Protein AF-A0A2G5SB17-F1 (afdb_monomer_lite)

InterPro domains:
  IPR003689 Zinc/iron permease [PF02535] (14-180)
  IPR050799 Zinc Iron Protein (ZIP) Transporter [PTHR12191] (127-179)

Organism: NCBI:txid1611254

Foldseek 3Di:
DPPLPPVPVVLLVVLLVLLVVLLVVLVVVVVVVVPDDPVVSVVLLVVLLVLLVCLVVVCCCPPVLVVVLVVVVPDPDDDDPPSVVSVVVVVVVVVVVVVVVVVVVVVVVVVVVVPPPPPPPPPPPPPPVDCPPVVVVVVVVVVVSSVLSNCLSVLVSVHPVSSVSSSSSSSSVSNSVVNVVVVVVVVD

Secondary structure (DSSP, 8-state):
--SS----HHHHHHHHHHHHHHHHHHHHHHHHHTTS-HHHHHHHHHHHHHHHHHHHHHHIIIIIHHHHHHHTTSS-S--SSHHHHHHHHHHHHHHHHHHHHHHHHHHHHHHHHTT-------------S----HHHHHHHHHHHHHHHHHHHHHHHHH-HHHHHHHHHHHHHHHHHHHHHHHHHHTT-

pLDDT: mean 70.84, std 14.87, range [32.53, 88.25]

Sequence (188 aa):
MLHRFSVNFKLLGIGLLFVTLIKMCAVVGIDIMRHLTKNTYNQIITLFVSFAVGSLSGSSFYHLLPQAHADLMDENREPMHSSLHLEHISILGVYAFFFCVKLIKIIFEIRKAHGICVHDHSIEFRAANRQSPRWMIVFGDGLHNLIDGISIGAAFVESIHSGLSISLAVLCEEFPHESGKKFWFNRI

Radius of gyration: 21.28 Å; chains: 1; bounding box: 58×34×56 Å

Structure (mmCIF, N/CA/C/O backbone):
data_AF-A0A2G5SB17-F1
#
_entry.id   AF-A0A2G5SB17-F1
#
loop_
_atom_site.group_PDB
_atom_site.id
_atom_site.type_symbol
_atom_site.label_atom_id
_atom_site.label_alt_id
_atom_site.label_comp_id
_atom_site.label_asym_id
_atom_site.label_entity_id
_atom_site.label_seq_id
_atom_site.pdbx_PDB_ins_code
_atom_site.Cartn_x
_atom_site.Cartn_y
_atom_site.Cartn_z
_atom_site.occupancy
_atom_site.B_iso_or_equiv
_atom_site.auth_seq_id
_atom_site.auth_comp_id
_atom_site.auth_asym_id
_atom_site.auth_atom_id
_atom_site.pdbx_PDB_model_num
ATOM 1 N N . MET A 1 1 ? 14.661 3.208 -28.730 1.00 37.28 1 MET A N 1
ATOM 2 C CA . MET A 1 1 ? 14.185 3.113 -27.333 1.00 37.28 1 MET A CA 1
ATOM 3 C C . MET A 1 1 ? 12.673 3.400 -27.197 1.00 37.28 1 MET A C 1
ATOM 5 O O . MET A 1 1 ? 12.242 3.911 -26.181 1.00 37.28 1 MET A O 1
ATOM 9 N N . LEU A 1 2 ? 11.835 3.047 -28.191 1.00 37.03 2 LEU A N 1
ATOM 10 C CA . LEU A 1 2 ? 10.379 3.325 -28.194 1.00 37.03 2 LEU A CA 1
ATOM 11 C C . LEU A 1 2 ? 9.512 2.061 -28.390 1.00 37.03 2 LEU A C 1
ATOM 13 O O . LEU A 1 2 ? 8.334 2.154 -28.706 1.00 37.03 2 LEU A O 1
ATOM 17 N N . HIS A 1 3 ? 10.079 0.863 -28.202 1.00 43.19 3 HIS A N 1
ATOM 18 C CA . HIS A 1 3 ? 9.366 -0.411 -28.409 1.00 43.19 3 HIS A CA 1
ATOM 19 C C . HIS A 1 3 ? 8.954 -1.114 -27.094 1.00 43.19 3 HIS A C 1
ATOM 21 O O . HIS A 1 3 ? 8.390 -2.204 -27.125 1.00 43.19 3 HIS A O 1
ATOM 27 N N . ARG A 1 4 ? 9.222 -0.514 -25.921 1.00 51.00 4 ARG A N 1
ATOM 28 C CA . ARG A 1 4 ? 8.865 -1.091 -24.604 1.00 51.00 4 ARG A CA 1
ATOM 29 C C . ARG A 1 4 ? 7.499 -0.657 -24.057 1.00 51.00 4 ARG A C 1
ATOM 31 O O . ARG A 1 4 ? 7.000 -1.306 -23.151 1.00 51.00 4 ARG A O 1
ATOM 38 N N . PHE A 1 5 ? 6.864 0.359 -24.642 1.00 51.69 5 PHE A N 1
ATOM 39 C CA . PHE A 1 5 ? 5.541 0.855 -24.234 1.00 51.69 5 PHE A CA 1
ATOM 40 C C . PHE A 1 5 ? 4.459 0.575 -25.286 1.00 51.69 5 PHE A C 1
ATOM 42 O O . PHE A 1 5 ? 3.568 1.391 -25.512 1.00 51.69 5 PHE A O 1
ATOM 49 N N . SER A 1 6 ? 4.489 -0.591 -25.944 1.00 52.91 6 SER A N 1
ATOM 50 C CA . SER A 1 6 ? 3.237 -1.082 -26.527 1.00 52.91 6 SER A CA 1
ATOM 51 C C . SER A 1 6 ? 2.360 -1.482 -25.347 1.00 52.91 6 SER A C 1
ATOM 53 O O . SER A 1 6 ? 2.585 -2.520 -24.723 1.00 52.91 6 SER A O 1
ATOM 55 N N . VAL A 1 7 ? 1.443 -0.591 -24.965 1.00 59.16 7 VAL A N 1
ATOM 56 C CA . VAL A 1 7 ? 0.462 -0.821 -23.904 1.00 59.16 7 VAL A CA 1
ATOM 57 C C . VAL A 1 7 ? -0.389 -1.999 -24.362 1.00 59.16 7 VAL A C 1
ATOM 59 O O . VAL A 1 7 ? -1.351 -1.858 -25.114 1.00 59.16 7 VAL A O 1
ATOM 62 N N . ASN A 1 8 ? 0.035 -3.209 -24.009 1.00 67.56 8 ASN A N 1
ATOM 63 C CA . ASN A 1 8 ? -0.681 -4.406 -24.392 1.00 67.56 8 ASN A CA 1
ATOM 64 C C . ASN A 1 8 ? -1.997 -4.373 -23.621 1.00 67.56 8 ASN A C 1
ATOM 66 O O . ASN A 1 8 ? -2.012 -4.614 -22.416 1.00 67.56 8 ASN A O 1
ATOM 70 N N . PHE A 1 9 ? -3.109 -4.116 -24.310 1.00 71.50 9 PHE A N 1
ATOM 71 C CA . PHE A 1 9 ? -4.452 -4.167 -23.719 1.00 71.50 9 PHE A CA 1
ATOM 72 C C . PHE A 1 9 ? -4.711 -5.490 -22.974 1.00 71.50 9 PHE A C 1
ATOM 74 O O . PHE A 1 9 ? -5.475 -5.525 -22.015 1.00 71.50 9 PHE A O 1
ATOM 81 N N . LYS A 1 10 ? -4.007 -6.565 -23.358 1.00 71.25 10 LYS A N 1
ATOM 82 C CA . LYS A 1 10 ? -3.965 -7.846 -22.639 1.00 71.25 10 LYS A CA 1
ATOM 83 C C . LYS A 1 10 ? -3.384 -7.726 -21.221 1.00 71.25 10 LYS A C 1
ATOM 85 O O . LYS A 1 10 ? -3.968 -8.272 -20.296 1.00 71.25 10 LYS A O 1
ATOM 90 N N . LEU A 1 11 ? -2.271 -7.010 -21.042 1.00 70.50 11 LEU A N 1
ATOM 91 C CA . LEU A 1 11 ? -1.619 -6.794 -19.740 1.00 70.50 11 LEU A CA 1
ATOM 92 C C . LEU A 1 11 ? -2.433 -5.841 -18.854 1.00 70.50 11 LEU A C 1
ATOM 94 O O . LEU A 1 11 ? -2.582 -6.094 -17.663 1.00 70.50 11 LEU A O 1
ATOM 98 N N . LEU A 1 12 ? -3.053 -4.817 -19.451 1.00 74.50 12 LEU A N 1
ATOM 99 C CA . LEU A 1 12 ? -4.026 -3.962 -18.760 1.00 74.50 12 LEU A CA 1
ATOM 100 C C . LEU A 1 12 ? -5.242 -4.776 -18.277 1.00 74.50 12 LEU A C 1
ATOM 102 O O . LEU A 1 12 ? -5.682 -4.632 -17.140 1.00 74.50 12 LEU A O 1
ATOM 106 N N . GLY A 1 13 ? -5.750 -5.678 -19.124 1.00 81.62 13 GLY A N 1
ATOM 107 C CA . GLY A 1 13 ? -6.834 -6.597 -18.774 1.00 81.62 13 GLY A CA 1
ATOM 108 C C . GLY A 1 13 ? -6.462 -7.566 -17.648 1.00 81.62 13 GLY A C 1
ATOM 109 O O . GLY A 1 13 ? -7.283 -7.819 -16.772 1.00 81.62 13 GLY A O 1
ATOM 110 N N . ILE A 1 14 ? -5.220 -8.060 -17.623 1.00 81.50 14 ILE A N 1
ATOM 111 C CA . ILE A 1 14 ? -4.699 -8.895 -16.529 1.00 81.50 14 ILE A CA 1
ATOM 112 C C . ILE A 1 14 ? -4.631 -8.100 -15.217 1.00 81.50 14 ILE A C 1
ATOM 114 O O . ILE A 1 14 ? -5.064 -8.614 -14.189 1.00 81.50 14 ILE A O 1
ATOM 118 N N . GLY A 1 15 ? -4.161 -6.847 -15.247 1.00 81.75 15 GLY A N 1
ATOM 119 C CA . GLY A 1 15 ? -4.132 -5.969 -14.070 1.00 81.75 15 GLY A CA 1
ATOM 120 C C . GLY A 1 15 ? -5.524 -5.694 -13.494 1.00 81.75 15 GLY A C 1
ATOM 121 O O . GLY A 1 15 ? -5.740 -5.842 -12.292 1.00 81.75 15 GLY A O 1
ATOM 122 N N . LEU A 1 16 ? -6.503 -5.401 -14.357 1.00 83.62 16 LEU A N 1
ATOM 123 C CA . LEU A 1 16 ? -7.903 -5.233 -13.952 1.00 83.62 16 LEU A CA 1
ATOM 124 C C . LEU A 1 16 ? -8.515 -6.534 -13.406 1.00 83.62 16 LEU A C 1
ATOM 126 O O . LEU A 1 16 ? -9.229 -6.498 -12.407 1.00 83.62 16 LEU A O 1
ATOM 130 N N . LEU A 1 17 ? -8.214 -7.693 -14.000 1.00 86.25 17 LEU A N 1
ATOM 131 C CA . LEU A 1 17 ? -8.653 -8.985 -13.462 1.00 86.25 17 LEU A CA 1
ATOM 132 C C . LEU A 1 17 ? -8.074 -9.238 -12.066 1.00 86.25 17 LEU A C 1
ATOM 134 O O . LEU A 1 17 ? -8.824 -9.588 -11.155 1.00 86.25 17 LEU A O 1
ATOM 138 N N . PHE A 1 18 ? -6.776 -9.004 -11.869 1.00 83.88 18 PHE A N 1
ATOM 139 C CA . PHE A 1 18 ? -6.136 -9.137 -10.561 1.00 83.88 18 PHE A CA 1
ATOM 140 C C . PHE A 1 18 ? -6.773 -8.220 -9.519 1.00 83.88 18 PHE A C 1
ATOM 142 O O . PHE A 1 18 ? -7.097 -8.693 -8.434 1.00 83.88 18 PHE A O 1
ATOM 149 N N . VAL A 1 19 ? -7.041 -6.954 -9.853 1.00 82.56 19 VAL A N 1
ATOM 150 C CA . VAL A 1 19 ? -7.687 -6.030 -8.910 1.00 82.56 19 VAL A CA 1
ATOM 151 C C . VAL A 1 19 ? -9.085 -6.508 -8.520 1.00 82.56 19 VAL A C 1
ATOM 153 O O . VAL A 1 19 ? -9.438 -6.491 -7.344 1.00 82.56 19 VAL A O 1
ATOM 156 N N . THR A 1 20 ? -9.872 -7.018 -9.473 1.00 84.00 20 THR A N 1
ATOM 157 C CA . THR A 1 20 ? -11.206 -7.553 -9.162 1.00 84.00 20 THR A CA 1
ATOM 158 C C . THR A 1 20 ? -11.138 -8.810 -8.297 1.00 84.00 20 THR A C 1
ATOM 160 O O . THR A 1 20 ? -11.935 -8.951 -7.371 1.00 84.00 20 THR A O 1
ATOM 163 N N . LEU A 1 21 ? -10.162 -9.693 -8.534 1.00 86.31 21 LEU A N 1
ATOM 164 C CA . LEU A 1 21 ? -9.926 -10.877 -7.706 1.00 86.31 21 LEU A CA 1
ATOM 165 C C . LEU A 1 21 ? -9.484 -10.497 -6.290 1.00 86.31 21 LEU A C 1
ATOM 167 O O . LEU A 1 21 ? -10.007 -11.048 -5.326 1.00 86.31 21 LEU A O 1
ATOM 171 N N . ILE A 1 22 ? -8.583 -9.522 -6.158 1.00 85.81 22 ILE A N 1
ATOM 172 C CA . ILE A 1 22 ? -8.124 -8.995 -4.868 1.00 85.81 22 ILE A CA 1
ATOM 173 C C . ILE A 1 22 ? -9.302 -8.441 -4.064 1.00 85.81 22 ILE A C 1
ATOM 175 O O . ILE A 1 22 ? -9.453 -8.795 -2.896 1.00 85.81 22 ILE A O 1
ATOM 179 N N . LYS A 1 23 ? -10.178 -7.647 -4.694 1.00 81.25 23 LYS A N 1
ATOM 180 C CA . LYS A 1 23 ? -11.394 -7.112 -4.058 1.00 81.25 23 LYS A CA 1
ATOM 181 C C . LYS A 1 23 ? -12.324 -8.233 -3.597 1.00 81.25 23 LYS A C 1
ATOM 183 O O . LYS A 1 23 ? -12.766 -8.237 -2.456 1.00 81.25 23 LYS A O 1
ATOM 188 N N . MET A 1 24 ? -12.557 -9.247 -4.432 1.00 80.81 24 MET A N 1
ATOM 189 C CA . MET A 1 24 ? -13.367 -10.407 -4.034 1.00 80.81 24 MET A CA 1
ATOM 190 C C . MET A 1 24 ? -12.746 -11.178 -2.857 1.00 80.81 24 MET A C 1
ATOM 192 O O . MET A 1 24 ? -13.457 -11.576 -1.934 1.00 80.81 24 MET A O 1
ATOM 196 N N . CYS A 1 25 ? -11.423 -11.360 -2.847 1.00 80.50 25 CYS A N 1
ATOM 197 C CA . CYS A 1 25 ? -10.708 -11.991 -1.738 1.00 80.50 25 CYS A CA 1
ATOM 198 C C . CYS A 1 25 ? -10.772 -11.163 -0.444 1.00 80.50 25 CYS A C 1
ATOM 200 O O . CYS A 1 25 ? -10.953 -11.743 0.629 1.00 80.50 25 CYS A O 1
ATOM 202 N N . ALA A 1 26 ? -10.664 -9.833 -0.524 1.00 77.69 26 ALA A N 1
ATOM 203 C CA . ALA A 1 26 ? -10.797 -8.938 0.625 1.00 77.69 26 ALA A CA 1
ATOM 204 C C . ALA A 1 26 ? -12.200 -9.040 1.251 1.00 77.69 26 ALA A C 1
ATOM 206 O O . ALA A 1 26 ? -12.313 -9.263 2.461 1.00 77.69 26 ALA A O 1
ATOM 207 N N . VAL A 1 27 ? -13.256 -9.043 0.425 1.00 76.81 27 VAL A N 1
ATOM 208 C CA . VAL A 1 27 ? -14.649 -9.193 0.883 1.00 76.81 27 VAL A CA 1
ATOM 209 C C . VAL A 1 27 ? -14.852 -10.493 1.665 1.00 76.81 27 VAL A C 1
ATOM 211 O O . VAL A 1 27 ? -15.486 -10.478 2.729 1.00 76.81 27 VAL A O 1
ATOM 214 N N . VAL A 1 28 ? -14.304 -11.608 1.162 1.00 78.44 28 VAL A N 1
ATOM 215 C CA . VAL A 1 28 ? -14.346 -12.926 1.824 1.00 78.44 28 VAL A CA 1
ATOM 216 C C . VAL A 1 28 ? -13.546 -12.911 3.124 1.00 78.44 28 VAL A C 1
ATOM 218 O O . VAL A 1 28 ? -14.011 -13.406 4.150 1.00 78.44 28 VAL A O 1
ATOM 221 N N . GLY A 1 29 ? -12.363 -12.300 3.125 1.00 73.38 29 GLY A N 1
ATOM 222 C CA . GLY A 1 29 ? -11.536 -12.210 4.320 1.00 73.38 29 GLY A CA 1
ATOM 223 C C . GLY A 1 29 ? -12.209 -11.444 5.461 1.00 73.38 29 GLY A C 1
ATOM 224 O O . GLY A 1 29 ? -12.021 -11.792 6.624 1.00 73.38 29 GLY A O 1
ATOM 225 N N . ILE A 1 30 ? -13.044 -10.449 5.166 1.00 71.06 30 ILE A N 1
ATOM 226 C CA . ILE A 1 30 ? -13.801 -9.730 6.202 1.00 71.06 30 ILE A CA 1
ATOM 227 C C . ILE A 1 30 ? -14.824 -10.633 6.892 1.00 71.06 30 ILE A C 1
ATOM 229 O O . ILE A 1 30 ? -15.092 -10.451 8.080 1.00 71.06 30 ILE A O 1
ATOM 233 N N . ASP A 1 31 ? -15.397 -11.600 6.174 1.00 73.19 31 ASP A N 1
ATOM 234 C CA . ASP A 1 31 ? -16.323 -12.569 6.765 1.00 73.19 31 ASP A CA 1
ATOM 235 C C . ASP A 1 31 ? -15.612 -13.461 7.796 1.00 73.19 31 ASP A C 1
ATOM 237 O O . ASP A 1 31 ? -16.095 -13.666 8.911 1.00 73.19 31 ASP A O 1
ATOM 241 N N . ILE A 1 32 ? -14.378 -13.865 7.491 1.00 73.44 32 ILE A N 1
ATOM 242 C CA . ILE A 1 32 ? -13.494 -14.570 8.429 1.00 73.44 32 ILE A CA 1
ATOM 243 C C . ILE A 1 32 ? -13.158 -13.663 9.624 1.00 73.44 32 ILE A C 1
ATOM 245 O O . ILE A 1 32 ? -13.260 -14.077 10.779 1.00 73.44 32 ILE A O 1
ATOM 249 N N . MET A 1 33 ? -12.839 -12.393 9.363 1.00 69.06 33 MET A N 1
ATOM 250 C CA . MET A 1 33 ? -12.460 -11.411 10.385 1.00 69.06 33 MET A CA 1
ATOM 251 C C . MET A 1 33 ? -13.595 -11.039 11.350 1.00 69.06 33 MET A C 1
ATOM 253 O O . MET A 1 33 ? -13.319 -10.598 12.466 1.00 69.06 33 MET A O 1
ATOM 257 N N . ARG A 1 34 ? -14.862 -11.288 10.987 1.00 69.12 34 ARG A N 1
ATOM 258 C CA . ARG A 1 34 ? -16.024 -11.157 11.887 1.00 69.12 34 ARG A CA 1
ATOM 259 C C . ARG A 1 34 ? -15.945 -12.086 13.104 1.00 69.12 34 ARG A C 1
ATOM 261 O O . ARG A 1 34 ? -16.556 -11.796 14.129 1.00 69.12 34 ARG A O 1
ATOM 268 N N . HIS A 1 35 ? -15.182 -13.169 13.006 1.00 73.50 35 HIS A N 1
ATOM 269 C CA . HIS A 1 35 ? -15.030 -14.159 14.069 1.00 73.50 35 HIS A CA 1
ATOM 270 C C . HIS A 1 35 ? -13.883 -13.833 15.041 1.00 73.50 35 HIS A C 1
ATOM 272 O O . HIS A 1 35 ? -13.661 -14.569 16.002 1.00 73.50 35 HIS A O 1
ATOM 278 N N . LEU A 1 36 ? -13.151 -12.733 14.821 1.00 74.19 36 LEU A N 1
ATOM 279 C CA . LEU A 1 36 ? -12.020 -12.345 15.658 1.00 74.19 36 LEU A CA 1
ATOM 280 C C . LEU A 1 36 ? -12.413 -11.418 16.809 1.00 74.19 36 LEU A C 1
ATOM 282 O O . LEU A 1 36 ? -13.309 -10.579 16.713 1.00 74.19 36 LEU A O 1
ATOM 286 N N . THR A 1 37 ? -11.674 -11.532 17.913 1.00 78.62 37 THR A N 1
ATOM 287 C CA . THR A 1 37 ? -11.817 -10.612 19.046 1.00 78.62 37 THR A CA 1
ATOM 288 C C . THR A 1 37 ? -11.356 -9.201 18.665 1.00 78.62 37 THR A C 1
ATOM 290 O O . THR A 1 37 ? -10.441 -9.028 17.857 1.00 78.62 3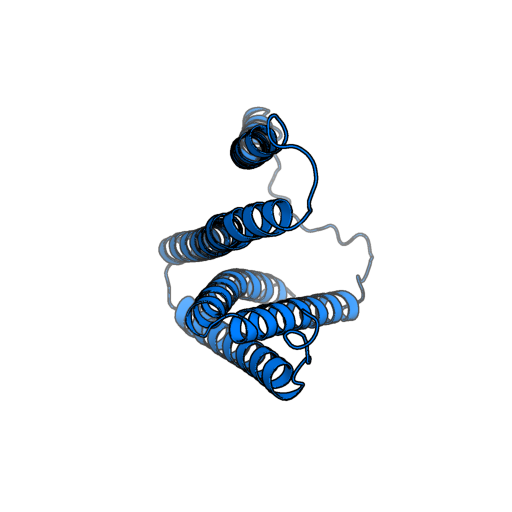7 THR A O 1
ATOM 293 N N . LYS A 1 38 ? -11.950 -8.171 19.285 1.00 73.12 38 LYS A N 1
ATOM 294 C CA . LYS A 1 38 ? -11.653 -6.752 18.994 1.00 73.12 38 LYS A CA 1
ATOM 295 C C . LYS A 1 38 ? -10.160 -6.406 19.096 1.00 73.12 38 LYS A C 1
ATOM 297 O O . LYS A 1 38 ? -9.667 -5.590 18.324 1.00 73.12 38 LYS A O 1
ATOM 302 N N . ASN A 1 39 ? -9.440 -7.027 20.033 1.00 75.25 39 ASN A N 1
ATOM 303 C CA . ASN A 1 39 ? -8.012 -6.773 20.227 1.00 75.25 39 ASN A CA 1
ATOM 304 C C . ASN A 1 39 ? -7.174 -7.354 19.078 1.00 75.25 39 ASN A C 1
ATOM 306 O O . ASN A 1 39 ? -6.339 -6.659 18.504 1.00 75.25 39 ASN A O 1
ATOM 310 N N . THR A 1 40 ? -7.459 -8.600 18.690 1.00 76.38 40 THR A N 1
ATOM 311 C CA . THR A 1 40 ? -6.808 -9.268 17.556 1.00 76.38 40 THR A CA 1
ATOM 312 C C . THR A 1 40 ? -7.123 -8.563 16.237 1.00 76.38 40 THR A C 1
ATOM 314 O O . THR A 1 40 ? -6.229 -8.361 15.423 1.00 76.38 40 THR A O 1
ATOM 317 N N . TYR A 1 41 ? -8.366 -8.112 16.054 1.00 77.81 41 TYR A N 1
ATOM 318 C CA . TYR A 1 41 ? -8.783 -7.344 14.883 1.00 77.81 41 TYR A CA 1
ATOM 319 C C . TYR A 1 41 ? -7.947 -6.069 14.704 1.00 77.81 41 TYR A C 1
ATOM 321 O O . TYR A 1 41 ? -7.367 -5.856 13.642 1.00 77.81 41 TYR A O 1
ATOM 329 N N . ASN A 1 42 ? -7.810 -5.252 15.754 1.00 72.62 42 ASN A N 1
ATOM 330 C CA . ASN A 1 42 ? -7.048 -4.001 15.677 1.00 72.62 42 ASN A CA 1
ATOM 331 C C . ASN A 1 42 ? -5.559 -4.236 15.383 1.00 72.62 42 ASN A C 1
ATOM 333 O O . ASN A 1 42 ? -4.952 -3.479 14.623 1.00 72.62 42 ASN A O 1
ATOM 337 N N . GLN A 1 43 ? -4.971 -5.289 15.957 1.00 79.12 43 GLN A N 1
ATOM 338 C CA . GLN A 1 43 ? -3.585 -5.665 15.678 1.00 79.12 43 GLN A CA 1
ATOM 339 C C . GLN A 1 43 ? -3.404 -6.092 14.221 1.00 79.12 43 GLN A C 1
ATOM 341 O O . GLN A 1 43 ? -2.511 -5.585 13.548 1.00 79.12 43 GLN A O 1
ATOM 346 N N . ILE A 1 44 ? -4.280 -6.961 13.716 1.00 79.31 44 ILE A N 1
ATOM 347 C CA . ILE A 1 44 ? -4.235 -7.445 12.334 1.00 79.31 44 ILE A CA 1
ATOM 348 C C . ILE A 1 44 ? -4.402 -6.288 11.348 1.00 79.31 44 ILE A C 1
ATOM 350 O O . ILE A 1 44 ? -3.574 -6.125 10.460 1.00 79.31 44 ILE A O 1
ATOM 354 N N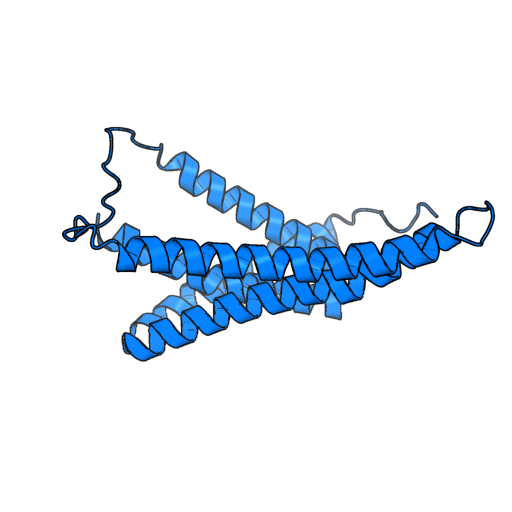 . ILE A 1 45 ? -5.403 -5.430 11.538 1.00 78.62 45 ILE A N 1
ATOM 355 C CA . ILE A 1 45 ? -5.636 -4.261 10.679 1.00 78.62 45 ILE A CA 1
ATOM 356 C C . ILE A 1 45 ? -4.417 -3.334 10.654 1.00 78.62 45 ILE A C 1
ATOM 358 O O . ILE A 1 45 ? -3.992 -2.899 9.587 1.00 78.62 45 ILE A O 1
ATOM 362 N N . THR A 1 46 ? -3.801 -3.083 11.812 1.00 78.06 46 THR A N 1
ATOM 363 C CA . THR A 1 46 ? -2.581 -2.266 11.892 1.00 78.06 46 THR A CA 1
ATOM 364 C C . THR A 1 46 ? -1.414 -2.920 11.151 1.00 78.06 46 THR A C 1
ATOM 366 O O . THR A 1 46 ? -0.671 -2.231 10.452 1.00 78.06 46 THR A O 1
ATOM 369 N N . LEU A 1 47 ? -1.270 -4.244 11.259 1.00 83.00 47 LEU A N 1
ATOM 370 C CA . LEU A 1 47 ? -0.254 -5.001 10.531 1.00 83.00 47 LEU A CA 1
ATOM 371 C C . LEU A 1 47 ? -0.460 -4.895 9.016 1.00 83.00 47 LEU A C 1
ATOM 373 O O . LEU A 1 47 ? 0.481 -4.525 8.323 1.00 83.00 47 LEU A O 1
ATOM 377 N N . PHE A 1 48 ? -1.676 -5.122 8.515 1.00 80.69 48 PHE A N 1
ATOM 378 C CA . PHE A 1 48 ? -2.007 -5.016 7.090 1.00 80.69 48 PHE A CA 1
ATOM 379 C C . PHE A 1 48 ? -1.738 -3.613 6.522 1.00 80.69 48 PHE A C 1
ATOM 381 O O . PHE A 1 48 ? -1.067 -3.494 5.497 1.00 80.69 48 PHE A O 1
ATOM 388 N N . VAL A 1 49 ? -2.146 -2.553 7.234 1.00 81.50 49 VAL A N 1
ATOM 389 C CA . VAL A 1 49 ? -1.840 -1.164 6.842 1.00 81.50 49 VAL A CA 1
ATOM 390 C C . VAL A 1 49 ? -0.328 -0.919 6.819 1.00 81.50 49 VAL A C 1
ATOM 392 O O . VAL A 1 49 ? 0.199 -0.373 5.853 1.00 81.50 49 VAL A O 1
ATOM 395 N N . SER A 1 50 ? 0.395 -1.336 7.865 1.00 80.06 50 SER A N 1
ATOM 396 C CA . SER A 1 50 ? 1.851 -1.145 7.936 1.00 80.06 50 SER A CA 1
ATOM 397 C C . SER A 1 50 ? 2.608 -1.925 6.856 1.00 80.06 50 SER A C 1
ATOM 399 O O . SER A 1 50 ? 3.594 -1.424 6.318 1.00 80.06 50 SER A O 1
ATOM 401 N N . PHE A 1 51 ? 2.120 -3.112 6.496 1.00 82.38 51 PHE A N 1
ATOM 402 C CA . PHE A 1 51 ? 2.679 -3.950 5.446 1.00 82.38 51 PHE A CA 1
ATOM 403 C C . PHE A 1 51 ? 2.459 -3.344 4.056 1.00 82.38 51 PHE A C 1
ATOM 405 O O . PHE A 1 51 ? 3.414 -3.262 3.288 1.00 82.38 51 PHE A O 1
ATOM 412 N N . ALA A 1 52 ? 1.248 -2.863 3.749 1.00 81.38 52 ALA A N 1
ATOM 413 C CA . ALA A 1 52 ? 0.954 -2.198 2.479 1.00 81.38 52 ALA A CA 1
ATOM 414 C C . ALA A 1 52 ? 1.837 -0.955 2.282 1.00 81.38 52 ALA A C 1
ATOM 416 O O . ALA A 1 52 ? 2.553 -0.845 1.287 1.00 81.38 52 ALA A O 1
ATOM 417 N N . VAL A 1 53 ? 1.887 -0.074 3.289 1.00 84.44 53 VAL A N 1
ATOM 418 C CA . VAL A 1 53 ? 2.730 1.133 3.257 1.00 84.44 53 VAL A CA 1
ATOM 419 C C . VAL A 1 53 ? 4.215 0.771 3.139 1.00 84.44 53 VAL A C 1
ATOM 421 O O . VAL A 1 53 ? 4.945 1.397 2.369 1.00 84.44 53 VAL A O 1
ATOM 424 N N . GLY A 1 54 ? 4.678 -0.249 3.865 1.00 83.50 54 GLY A N 1
ATOM 425 C CA . GLY A 1 54 ? 6.061 -0.728 3.799 1.00 83.50 54 GLY A CA 1
ATOM 426 C C . GLY A 1 54 ? 6.433 -1.312 2.434 1.00 83.50 54 GLY A C 1
ATOM 427 O O . GLY A 1 54 ? 7.507 -1.018 1.915 1.00 83.50 54 GLY A O 1
ATOM 428 N N . SER A 1 55 ? 5.539 -2.090 1.822 1.00 81.94 55 SER A N 1
ATOM 429 C CA . SER A 1 55 ? 5.755 -2.696 0.506 1.00 81.94 55 SER A CA 1
ATOM 430 C C . SER A 1 55 ? 5.759 -1.651 -0.617 1.00 81.94 55 SER A C 1
ATOM 432 O O . SER A 1 55 ? 6.689 -1.634 -1.423 1.00 81.94 55 SER A O 1
ATOM 434 N N . LEU A 1 56 ? 4.796 -0.720 -0.630 1.00 81.12 56 LEU A N 1
ATOM 435 C CA . LEU A 1 56 ? 4.714 0.348 -1.638 1.00 81.12 56 LEU A CA 1
ATOM 436 C C . LEU A 1 56 ? 5.883 1.336 -1.541 1.00 81.12 56 LEU A C 1
ATOM 438 O O . LEU A 1 56 ? 6.483 1.701 -2.556 1.00 81.12 56 LEU A O 1
ATOM 442 N N . SER A 1 57 ? 6.250 1.740 -0.320 1.00 82.69 57 SER A N 1
ATOM 443 C CA . SER A 1 57 ? 7.420 2.601 -0.111 1.00 82.69 57 SER A CA 1
ATOM 444 C C . SER A 1 57 ? 8.716 1.875 -0.479 1.00 82.69 57 SER A C 1
ATOM 446 O O . SER A 1 57 ? 9.522 2.426 -1.222 1.00 82.69 57 SER A O 1
ATOM 448 N N . GLY A 1 58 ? 8.888 0.615 -0.066 1.00 80.62 58 GLY A N 1
ATOM 449 C CA . GLY A 1 58 ? 10.035 -0.210 -0.447 1.00 80.62 58 GLY A CA 1
ATOM 450 C C . GLY A 1 58 ? 10.168 -0.383 -1.962 1.00 80.62 58 GLY A C 1
ATOM 451 O O . GLY A 1 58 ? 11.249 -0.172 -2.504 1.00 80.62 58 GLY A O 1
ATOM 452 N N . SER A 1 59 ? 9.074 -0.695 -2.664 1.00 74.94 59 SER A N 1
ATOM 453 C CA . SER A 1 59 ? 9.060 -0.811 -4.129 1.00 74.94 59 SER A CA 1
ATOM 454 C C . SER A 1 59 ? 9.468 0.502 -4.802 1.00 74.94 59 SER A C 1
ATOM 456 O O . SER A 1 59 ? 10.311 0.500 -5.699 1.00 74.94 59 SER A O 1
ATOM 458 N N . SER A 1 60 ? 8.978 1.634 -4.291 1.00 80.12 60 SER A N 1
ATOM 459 C CA . SER A 1 60 ? 9.373 2.960 -4.773 1.00 80.12 60 SER A CA 1
ATOM 460 C C . SER A 1 60 ? 10.876 3.210 -4.585 1.00 80.12 60 SER A C 1
ATOM 462 O O . SER A 1 60 ? 11.543 3.659 -5.512 1.00 80.12 60 SER A O 1
ATOM 464 N N . PHE A 1 61 ? 11.447 2.867 -3.426 1.00 77.31 61 PHE A N 1
ATOM 465 C CA . PHE A 1 61 ? 12.874 3.077 -3.158 1.00 77.31 61 PHE A CA 1
ATOM 466 C C . PHE A 1 61 ? 13.790 2.133 -3.936 1.00 77.31 61 PHE A C 1
ATOM 468 O O . PHE A 1 61 ? 14.815 2.573 -4.438 1.00 77.31 61 PHE A O 1
ATOM 475 N N . TYR A 1 62 ? 13.460 0.848 -4.047 1.00 76.00 62 TYR A N 1
ATOM 476 C CA . TYR A 1 62 ? 14.352 -0.120 -4.690 1.00 76.00 62 TYR A CA 1
ATOM 477 C C . TYR A 1 62 ? 14.208 -0.169 -6.208 1.00 76.00 62 TYR A C 1
ATOM 479 O O . TYR A 1 62 ? 15.160 -0.553 -6.879 1.00 76.00 62 TYR A O 1
ATOM 487 N N . HIS A 1 63 ? 13.050 0.209 -6.754 1.00 71.38 63 HIS A N 1
ATOM 488 C CA . HIS A 1 63 ? 12.806 0.139 -8.192 1.00 71.38 63 HIS A CA 1
ATOM 489 C C . HIS A 1 63 ? 12.956 1.501 -8.876 1.00 71.38 63 HIS A C 1
ATOM 491 O O . HIS A 1 63 ? 13.636 1.601 -9.894 1.00 71.38 63 HIS A O 1
ATOM 497 N N . LEU A 1 64 ? 12.412 2.576 -8.290 1.00 71.44 64 LEU A N 1
ATOM 498 C CA . LEU A 1 64 ? 12.462 3.901 -8.921 1.00 71.44 64 LEU A CA 1
ATOM 499 C C . LEU A 1 64 ? 13.807 4.601 -8.714 1.00 71.44 64 LEU A C 1
ATOM 501 O O . LEU A 1 64 ? 14.229 5.354 -9.585 1.00 71.44 64 LEU A O 1
ATOM 505 N N . LEU A 1 65 ? 14.505 4.354 -7.600 1.00 70.44 65 LEU A N 1
ATOM 506 C CA . LEU A 1 65 ? 15.774 5.030 -7.312 1.00 70.44 65 LEU A CA 1
ATOM 507 C C . LEU A 1 65 ? 16.911 4.616 -8.260 1.00 70.44 65 LEU A C 1
ATOM 509 O O . LEU A 1 65 ? 17.563 5.510 -8.803 1.00 70.44 65 LEU A O 1
ATOM 513 N N . PRO A 1 66 ? 17.143 3.315 -8.539 1.00 70.31 66 PRO A N 1
ATOM 514 C CA . PRO A 1 66 ? 18.160 2.914 -9.508 1.00 70.31 66 PRO A CA 1
ATOM 515 C C . PRO A 1 66 ? 17.761 3.283 -10.938 1.00 70.31 66 PRO A C 1
ATOM 517 O O . PRO A 1 66 ? 18.622 3.645 -11.733 1.00 70.31 66 PRO A O 1
ATOM 520 N N . GLN A 1 67 ? 16.464 3.230 -11.259 1.00 67.44 67 GLN A N 1
ATOM 521 C CA . GLN A 1 67 ? 15.955 3.587 -12.582 1.00 67.44 67 GLN A CA 1
ATOM 522 C C . GLN A 1 67 ? 16.108 5.085 -12.866 1.00 67.44 67 GLN A C 1
ATOM 524 O O . GLN A 1 67 ? 16.581 5.445 -13.937 1.00 67.44 67 GLN A O 1
ATOM 529 N N . ALA A 1 68 ? 15.813 5.953 -11.892 1.00 68.06 68 ALA A N 1
ATOM 530 C CA . ALA A 1 68 ? 16.045 7.392 -12.003 1.00 68.06 68 ALA A CA 1
ATOM 531 C C . ALA A 1 68 ? 17.538 7.733 -12.124 1.00 68.06 68 ALA A C 1
ATOM 533 O O . ALA A 1 68 ? 17.902 8.661 -12.838 1.00 68.06 68 ALA A O 1
ATOM 534 N N . HIS A 1 69 ? 18.415 6.981 -11.453 1.00 67.00 69 HIS A N 1
ATOM 535 C CA . HIS A 1 69 ? 19.858 7.170 -11.579 1.00 67.00 69 HIS A CA 1
ATOM 536 C C . HIS A 1 69 ? 20.392 6.702 -12.942 1.00 67.00 69 HIS A C 1
ATOM 538 O O . HIS A 1 69 ? 21.229 7.379 -13.528 1.00 67.00 69 HIS A O 1
ATOM 544 N N . ALA A 1 70 ? 19.899 5.575 -13.463 1.00 65.12 70 ALA A N 1
ATOM 545 C CA . ALA A 1 70 ? 20.310 5.035 -14.758 1.00 65.12 70 ALA A CA 1
ATOM 546 C C . ALA A 1 70 ? 19.875 5.919 -15.941 1.00 65.12 70 ALA A C 1
ATOM 548 O O . ALA A 1 70 ? 20.659 6.105 -16.866 1.00 65.12 70 ALA A O 1
ATOM 549 N N . ASP A 1 71 ? 18.671 6.500 -15.892 1.00 63.03 71 ASP A N 1
ATOM 550 C CA . ASP A 1 71 ? 18.152 7.392 -16.946 1.00 63.03 71 ASP A CA 1
ATOM 551 C C . ASP A 1 71 ? 18.962 8.699 -17.040 1.00 63.03 71 ASP A C 1
ATOM 553 O O . ASP A 1 71 ? 19.190 9.238 -18.119 1.00 63.03 71 ASP A O 1
ATOM 557 N N . LEU A 1 72 ? 19.488 9.177 -15.907 1.00 63.78 72 LEU A N 1
ATOM 558 C CA . LEU A 1 72 ? 20.349 10.362 -15.848 1.00 63.78 72 LEU A CA 1
ATOM 559 C C . LEU A 1 72 ? 21.789 10.112 -16.323 1.00 63.78 72 LEU A C 1
ATOM 561 O O . LEU A 1 72 ? 22.527 11.073 -16.526 1.00 63.78 72 LEU A O 1
ATOM 565 N N . MET A 1 73 ? 22.197 8.849 -16.498 1.00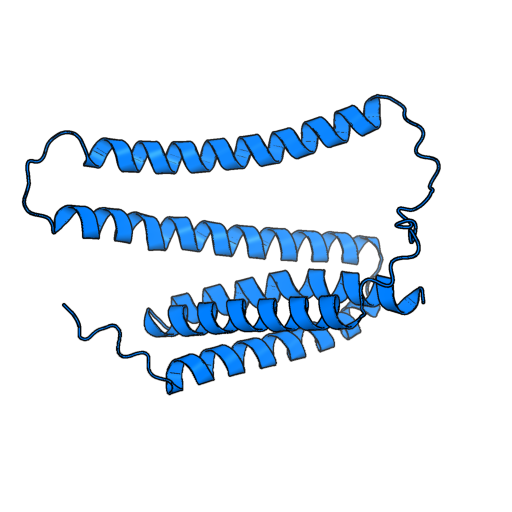 60.28 73 MET A N 1
ATOM 566 C CA . MET A 1 73 ? 23.517 8.477 -17.030 1.00 60.28 73 MET A CA 1
ATOM 567 C C . MET A 1 73 ? 23.530 8.332 -18.564 1.00 60.28 73 MET A C 1
ATOM 569 O O . MET A 1 73 ? 24.615 8.254 -19.139 1.00 60.28 73 MET A O 1
ATOM 573 N N . ASP A 1 74 ? 22.365 8.310 -19.232 1.00 59.56 74 ASP A N 1
ATOM 574 C CA . ASP A 1 74 ? 22.236 8.156 -20.698 1.00 59.56 74 ASP A CA 1
ATOM 575 C C . ASP A 1 74 ? 22.179 9.511 -21.453 1.00 59.56 74 ASP A C 1
ATOM 577 O O . ASP A 1 74 ? 22.276 9.563 -22.681 1.00 59.56 74 ASP A O 1
ATOM 581 N N . GLU A 1 75 ? 22.094 10.646 -20.742 1.00 56.75 75 GLU A N 1
ATOM 582 C CA . GLU A 1 75 ? 22.146 11.985 -21.348 1.00 56.75 75 GLU A CA 1
ATOM 583 C C . GLU A 1 75 ? 23.580 12.559 -21.323 1.00 56.75 75 GLU A C 1
ATOM 585 O O . GLU A 1 75 ? 24.097 12.993 -20.297 1.00 56.75 75 GLU A O 1
ATOM 590 N N . ASN A 1 76 ? 24.237 12.567 -22.487 1.00 57.00 76 ASN A N 1
ATOM 591 C CA . ASN A 1 76 ? 25.591 13.081 -22.738 1.00 57.00 76 ASN A CA 1
ATOM 592 C C . ASN A 1 76 ? 25.829 14.565 -22.332 1.00 57.00 76 ASN A C 1
ATOM 594 O O . ASN A 1 76 ? 25.959 15.406 -23.226 1.00 57.00 76 ASN A O 1
ATOM 598 N N . ARG A 1 77 ? 25.979 14.913 -21.039 1.00 51.09 77 ARG A N 1
ATOM 599 C CA . ARG A 1 77 ? 26.646 16.159 -20.575 1.00 51.09 77 ARG A CA 1
ATOM 600 C C . ARG A 1 77 ? 27.291 16.040 -19.178 1.00 51.09 77 ARG A C 1
ATOM 602 O O . ARG A 1 77 ? 26.595 15.872 -18.190 1.00 51.09 77 ARG A O 1
ATOM 609 N N . GLU A 1 78 ? 28.617 16.234 -19.143 1.00 48.34 78 GLU A N 1
ATOM 610 C CA . GLU A 1 78 ? 29.503 16.642 -18.025 1.00 48.34 78 GLU A CA 1
ATOM 611 C C . GLU A 1 78 ? 29.318 15.976 -16.630 1.00 48.34 78 GLU A C 1
ATOM 613 O O . GLU A 1 78 ? 28.412 16.332 -15.871 1.00 48.34 78 GLU A O 1
ATOM 618 N N . PRO A 1 79 ? 30.241 15.087 -16.200 1.00 53.09 79 PRO A N 1
ATOM 619 C CA . PRO A 1 79 ? 30.168 14.403 -14.914 1.00 53.09 79 PRO A CA 1
ATOM 620 C C . PRO A 1 79 ? 30.940 15.178 -13.835 1.00 53.09 79 PRO A C 1
ATOM 622 O O . PRO A 1 79 ? 32.164 15.218 -13.884 1.00 53.09 79 PRO A O 1
ATOM 625 N N . MET A 1 80 ? 30.269 15.748 -12.823 1.00 47.53 80 MET A N 1
ATOM 626 C CA . MET A 1 80 ? 30.920 15.912 -11.503 1.00 47.53 80 MET A CA 1
ATOM 627 C C . MET A 1 80 ? 29.985 16.255 -10.324 1.00 47.53 80 MET A C 1
ATOM 629 O O . MET A 1 80 ? 30.376 16.008 -9.190 1.00 47.53 80 MET A O 1
ATOM 633 N N . HIS A 1 81 ? 28.774 16.806 -10.519 1.00 50.75 81 HIS A N 1
ATOM 634 C CA . HIS A 1 81 ? 27.958 17.284 -9.376 1.00 50.75 81 HIS A CA 1
ATOM 635 C C . HIS A 1 81 ? 26.517 16.745 -9.294 1.00 50.75 81 HIS A C 1
ATOM 637 O O . HIS A 1 81 ? 25.979 16.640 -8.195 1.00 50.75 81 HIS A O 1
ATOM 643 N N . SER A 1 82 ? 25.887 16.346 -10.405 1.00 55.62 82 SER A N 1
ATOM 644 C CA . SER A 1 82 ? 24.464 15.951 -10.417 1.00 55.62 82 SER A CA 1
ATOM 645 C C . SER A 1 82 ? 24.176 14.600 -9.744 1.00 55.62 82 SER A C 1
ATOM 647 O O . SER A 1 82 ? 23.140 14.454 -9.100 1.00 55.62 82 SER A O 1
ATOM 649 N N . SER A 1 83 ? 25.101 13.637 -9.797 1.00 55.22 83 SER A N 1
ATOM 650 C CA . SER A 1 83 ? 24.917 12.295 -9.215 1.00 55.22 83 SER A CA 1
ATOM 651 C C . SER A 1 83 ? 24.822 12.320 -7.684 1.00 55.22 83 SER A C 1
ATOM 653 O O . SER A 1 83 ? 24.027 11.594 -7.093 1.00 55.22 83 SER A O 1
ATOM 655 N N . LEU A 1 84 ? 25.572 13.226 -7.050 1.00 57.16 84 LEU A N 1
ATOM 656 C CA . LEU A 1 84 ? 25.589 13.432 -5.598 1.00 57.16 84 LEU A CA 1
ATOM 657 C C . LEU A 1 84 ? 24.276 14.030 -5.072 1.00 57.16 84 LEU A C 1
ATOM 659 O O . LEU A 1 84 ? 23.895 13.778 -3.928 1.00 57.16 84 LEU A O 1
ATOM 663 N N . HIS A 1 85 ? 23.567 14.815 -5.887 1.00 66.88 85 HIS A N 1
ATOM 664 C CA . HIS A 1 85 ? 22.321 15.450 -5.462 1.00 66.88 85 HIS A CA 1
ATOM 665 C C . HIS A 1 85 ? 21.146 14.465 -5.403 1.00 66.88 85 HIS A C 1
ATOM 667 O O . HIS A 1 85 ? 20.322 14.600 -4.503 1.00 66.88 85 HIS A O 1
ATOM 673 N N . LEU A 1 86 ? 21.071 13.449 -6.274 1.00 67.69 86 LEU A N 1
ATOM 674 C CA . LEU A 1 86 ? 19.978 12.463 -6.220 1.00 67.69 86 LEU A CA 1
ATOM 675 C C . LEU A 1 86 ? 20.025 11.571 -4.982 1.00 67.69 86 LEU A C 1
ATOM 677 O O . LEU A 1 86 ? 18.983 11.301 -4.382 1.00 67.69 86 LEU A O 1
ATOM 681 N N . GLU A 1 87 ? 21.221 11.157 -4.568 1.00 73.50 87 GLU A N 1
ATOM 682 C CA . GLU A 1 87 ? 21.401 10.371 -3.346 1.00 73.50 87 GLU A CA 1
ATOM 683 C C . GLU A 1 87 ? 20.943 11.169 -2.117 1.00 73.50 87 GLU A C 1
ATOM 685 O O . GLU A 1 87 ? 20.155 10.680 -1.305 1.00 73.50 87 GLU A O 1
ATOM 690 N N . HIS A 1 88 ? 21.333 12.445 -2.033 1.00 78.25 88 HIS A N 1
ATOM 691 C CA . HIS A 1 88 ? 20.890 13.339 -0.963 1.00 78.25 88 HIS A CA 1
ATOM 692 C C . HIS A 1 88 ? 19.389 13.647 -1.021 1.00 78.25 88 HIS A C 1
ATOM 694 O O . HIS A 1 88 ? 18.753 13.728 0.028 1.00 78.25 88 HIS A O 1
ATOM 700 N N . ILE A 1 89 ? 18.803 13.791 -2.213 1.00 79.38 89 ILE A N 1
ATOM 701 C CA . ILE A 1 89 ? 17.366 14.052 -2.391 1.00 79.38 89 ILE A CA 1
ATOM 702 C C . ILE A 1 89 ? 16.528 12.864 -1.910 1.00 79.38 89 ILE A C 1
ATOM 704 O O . ILE A 1 89 ? 15.533 13.069 -1.214 1.00 79.38 89 ILE A O 1
ATOM 708 N N . SER A 1 90 ? 16.934 11.628 -2.214 1.00 77.31 90 SER A N 1
ATOM 709 C CA . SER A 1 90 ? 16.225 10.440 -1.725 1.00 77.31 90 SER A CA 1
ATOM 710 C C . SER A 1 90 ? 16.315 10.305 -0.205 1.00 77.31 90 SER A C 1
ATOM 712 O O . SER A 1 90 ? 15.298 10.121 0.469 1.00 77.31 90 SER A O 1
ATOM 714 N N . ILE A 1 91 ? 17.517 10.482 0.354 1.00 82.12 91 ILE A N 1
ATOM 715 C CA . ILE A 1 91 ? 17.739 10.450 1.804 1.00 82.12 91 ILE A CA 1
ATOM 716 C C . ILE A 1 91 ? 16.899 11.536 2.493 1.00 82.12 91 ILE A C 1
ATOM 718 O O . ILE A 1 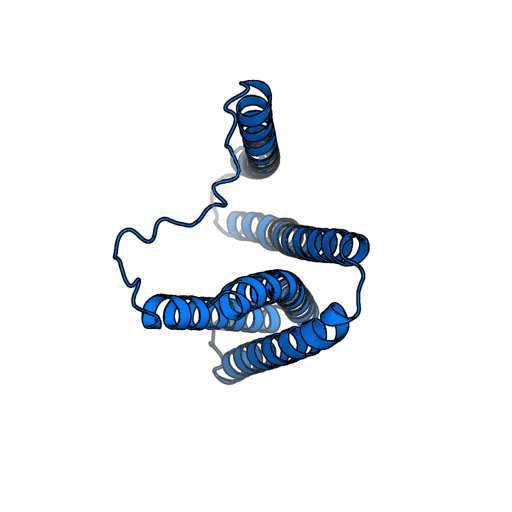91 ? 16.207 11.256 3.473 1.00 82.12 91 ILE A O 1
ATOM 722 N N . LEU A 1 92 ? 16.885 12.757 1.948 1.00 85.44 92 LEU A N 1
ATOM 723 C CA . LEU A 1 92 ? 16.051 13.852 2.439 1.00 85.44 92 LEU A CA 1
ATOM 724 C C . LEU A 1 92 ? 14.557 13.504 2.381 1.00 85.44 92 LEU A C 1
ATOM 726 O O . LEU A 1 92 ? 13.838 13.795 3.333 1.00 85.44 92 LEU A O 1
ATOM 730 N N . GLY A 1 93 ? 14.096 12.845 1.316 1.00 82.31 93 GLY A N 1
ATOM 731 C CA . GLY A 1 93 ? 12.718 12.371 1.180 1.00 82.31 93 GLY A CA 1
ATOM 732 C C . GLY A 1 93 ? 12.316 11.374 2.271 1.00 82.31 93 GLY A C 1
ATOM 733 O O . GLY A 1 93 ? 11.260 11.533 2.886 1.00 82.31 93 GLY A O 1
ATOM 734 N N . VAL A 1 94 ? 13.176 10.396 2.581 1.00 81.94 94 VAL A N 1
ATOM 735 C CA . VAL A 1 94 ? 12.947 9.429 3.674 1.00 81.94 94 VAL A CA 1
ATOM 736 C C . VAL A 1 94 ? 12.845 10.143 5.024 1.00 81.94 94 VAL A C 1
ATOM 738 O O . VAL A 1 94 ? 11.910 9.898 5.792 1.00 81.94 94 VAL A O 1
ATOM 741 N N . TYR A 1 95 ? 13.774 11.060 5.312 1.00 84.38 95 TYR A N 1
ATOM 742 C CA . TYR A 1 95 ? 13.763 11.824 6.562 1.00 84.38 95 TYR A CA 1
ATOM 743 C C . TYR A 1 95 ? 12.555 12.760 6.664 1.00 84.38 95 TYR A C 1
ATOM 745 O O . TYR A 1 95 ? 11.935 12.836 7.727 1.00 84.38 95 TYR A O 1
ATOM 753 N N . ALA A 1 96 ? 12.176 13.427 5.572 1.00 84.75 96 ALA A N 1
ATOM 754 C CA . ALA A 1 96 ? 10.992 14.277 5.514 1.00 84.75 96 ALA A CA 1
ATOM 755 C C . ALA A 1 96 ? 9.709 13.466 5.749 1.00 84.75 96 ALA A C 1
ATOM 757 O O . ALA A 1 96 ? 8.870 13.869 6.553 1.00 84.75 96 ALA A O 1
ATOM 758 N N . PHE A 1 97 ? 9.579 12.288 5.131 1.00 80.94 97 PHE A N 1
ATOM 759 C CA . PHE A 1 97 ? 8.447 11.388 5.355 1.00 80.94 97 PHE A CA 1
ATOM 760 C C . PHE A 1 97 ? 8.359 10.931 6.819 1.00 80.94 97 PHE A C 1
ATOM 762 O O . PHE A 1 97 ? 7.296 11.029 7.442 1.00 80.94 97 PHE A O 1
ATOM 769 N N . PHE A 1 98 ? 9.481 10.500 7.407 1.00 80.19 98 PHE A N 1
ATOM 770 C CA . PHE A 1 98 ? 9.540 10.116 8.819 1.00 80.19 98 PHE A CA 1
ATOM 771 C C . PHE A 1 98 ? 9.159 11.278 9.746 1.00 80.19 98 PHE A C 1
ATOM 773 O O . PHE A 1 98 ? 8.385 11.094 10.691 1.00 80.19 98 PHE A O 1
ATOM 780 N N . PHE A 1 99 ? 9.664 12.480 9.459 1.00 84.25 99 PHE A N 1
ATOM 781 C CA . PHE A 1 99 ? 9.348 13.686 10.214 1.00 84.25 99 PHE A CA 1
ATOM 782 C C . PHE A 1 99 ? 7.859 14.029 10.129 1.00 84.25 99 PHE A C 1
ATOM 784 O O . PHE A 1 99 ? 7.234 14.228 11.166 1.00 84.25 99 PHE A O 1
ATOM 791 N N . CYS A 1 100 ? 7.256 13.999 8.939 1.00 79.88 100 CYS A N 1
ATOM 792 C CA . CYS A 1 100 ? 5.820 14.219 8.756 1.00 79.88 100 CYS A CA 1
ATOM 793 C C . CYS A 1 100 ? 4.974 13.226 9.570 1.00 79.88 100 CYS A C 1
ATOM 795 O O . CYS A 1 100 ? 4.059 13.633 10.286 1.00 79.88 100 CYS A O 1
ATOM 797 N N . VAL A 1 101 ? 5.309 11.932 9.546 1.00 76.88 101 VAL A N 1
ATOM 798 C CA . VAL A 1 101 ? 4.595 10.900 10.324 1.00 76.88 101 VAL A CA 1
ATOM 799 C C . VAL A 1 101 ? 4.741 11.138 11.833 1.00 76.88 101 VAL A C 1
ATOM 801 O O . VAL A 1 101 ? 3.781 10.980 12.595 1.00 76.88 101 VAL A O 1
ATOM 804 N N . LYS A 1 102 ? 5.931 11.544 12.289 1.00 80.06 102 LYS A N 1
ATOM 805 C CA . LYS A 1 102 ? 6.178 11.907 13.692 1.00 80.06 102 LYS A CA 1
ATOM 806 C C . LYS A 1 102 ? 5.432 13.173 14.096 1.00 80.06 102 LYS A C 1
ATOM 808 O O . LYS A 1 102 ? 4.856 13.185 15.180 1.00 80.06 102 LYS A O 1
ATOM 813 N N . LEU A 1 103 ? 5.384 14.187 13.237 1.00 85.12 103 LEU A N 1
ATOM 814 C CA . LEU A 1 103 ? 4.618 15.406 13.469 1.00 85.12 103 LEU A CA 1
ATOM 815 C C . LEU A 1 103 ? 3.130 15.109 13.619 1.00 85.12 103 LEU A C 1
ATOM 817 O O . LEU A 1 103 ? 2.525 15.607 14.559 1.00 85.12 103 LEU A O 1
ATOM 821 N N . ILE A 1 104 ? 2.550 14.255 12.771 1.00 79.88 104 ILE A N 1
ATOM 822 C CA . ILE A 1 104 ? 1.140 13.854 12.896 1.00 79.88 104 ILE A CA 1
ATOM 823 C C . ILE A 1 104 ? 0.881 13.219 14.270 1.00 79.88 104 ILE A C 1
ATOM 825 O O . ILE A 1 104 ? -0.084 13.585 14.939 1.00 79.88 104 ILE A O 1
ATOM 829 N N . LYS A 1 105 ? 1.766 12.324 14.737 1.00 75.62 105 LYS A N 1
ATOM 830 C CA . LYS A 1 105 ? 1.666 11.732 16.084 1.00 75.62 105 LYS A CA 1
ATOM 831 C C . LYS A 1 105 ? 1.807 12.774 17.192 1.00 75.62 105 LYS A C 1
ATOM 833 O O . LYS A 1 105 ? 1.019 12.760 18.127 1.00 75.62 105 LYS A O 1
ATOM 838 N N . ILE A 1 106 ? 2.778 13.679 17.086 1.00 84.12 106 ILE A N 1
ATOM 839 C CA . ILE A 1 106 ? 3.005 14.741 18.075 1.00 84.12 106 ILE A CA 1
ATOM 840 C C . ILE A 1 106 ? 1.796 15.678 18.139 1.00 84.12 106 ILE A C 1
ATOM 842 O O . ILE A 1 106 ? 1.308 15.956 19.226 1.00 84.12 106 ILE A O 1
ATOM 846 N N . ILE A 1 107 ? 1.258 16.111 16.997 1.00 82.31 107 ILE A N 1
ATOM 847 C CA . ILE A 1 107 ? 0.049 16.940 16.927 1.00 82.31 107 ILE A CA 1
ATOM 848 C C . ILE A 1 107 ? -1.133 16.200 17.560 1.00 82.31 107 ILE A C 1
ATOM 850 O O . ILE A 1 107 ? -1.864 16.791 18.350 1.00 82.31 107 ILE A O 1
ATOM 854 N N . PHE A 1 108 ? -1.310 14.910 17.266 1.00 76.25 108 PHE A N 1
ATOM 855 C CA . PHE A 1 108 ? -2.383 14.105 17.848 1.00 76.25 108 PHE A CA 1
ATOM 856 C C . PHE A 1 108 ? -2.254 13.969 19.375 1.00 76.25 108 PHE A C 1
ATOM 858 O O . PHE A 1 108 ? -3.232 14.167 20.095 1.00 76.25 108 PHE A O 1
ATOM 865 N N . GLU A 1 109 ? -1.047 13.715 19.886 1.00 80.44 109 GLU A N 1
ATOM 866 C CA . GLU A 1 109 ? -0.785 13.628 21.328 1.00 80.44 109 GLU A CA 1
ATOM 867 C C . GLU A 1 109 ? -0.903 14.989 22.027 1.00 80.44 109 GLU A C 1
ATOM 869 O O . GLU A 1 109 ? -1.471 15.063 23.111 1.00 80.44 109 GLU A O 1
ATOM 874 N N . ILE A 1 110 ? -0.481 16.091 21.398 1.00 75.94 110 ILE A N 1
ATOM 875 C CA . ILE A 1 110 ? -0.704 17.454 21.912 1.00 75.94 110 ILE A CA 1
ATOM 876 C C . ILE A 1 110 ? -2.207 17.745 22.001 1.00 75.94 110 ILE A C 1
ATOM 878 O O . ILE A 1 110 ? -2.674 18.277 23.007 1.00 75.94 110 ILE A O 1
ATOM 882 N N . ARG A 1 111 ? -2.993 17.355 20.988 1.00 70.00 111 ARG A N 1
ATOM 883 C CA . ARG A 1 111 ? -4.461 17.506 20.994 1.00 70.00 111 ARG A CA 1
ATOM 884 C C . ARG A 1 111 ? -5.118 16.680 22.103 1.00 70.00 111 ARG A C 1
ATOM 886 O O . ARG A 1 111 ? -6.117 17.125 22.659 1.00 70.00 111 ARG A O 1
ATOM 893 N N . LYS A 1 112 ? -4.541 15.526 22.446 1.00 66.75 112 LYS A N 1
ATOM 894 C CA . LYS A 1 112 ? -4.983 14.655 23.542 1.00 66.75 112 LYS A CA 1
ATOM 895 C C . LYS A 1 112 ? -4.573 15.187 24.925 1.00 66.75 112 LYS A C 1
ATOM 897 O O . LYS A 1 112 ? -5.372 15.132 25.854 1.00 66.75 112 LYS A O 1
ATOM 902 N N . ALA A 1 113 ? -3.364 15.736 25.057 1.00 64.12 113 ALA A N 1
ATOM 903 C CA . ALA A 1 113 ? -2.816 16.287 26.300 1.00 64.12 113 ALA A CA 1
ATOM 904 C C . ALA A 1 113 ? -3.431 17.643 26.686 1.00 64.12 113 ALA A C 1
ATOM 906 O O . ALA A 1 113 ? -3.550 17.944 27.870 1.00 64.12 113 ALA A O 1
ATOM 907 N N . HIS A 1 114 ? -3.884 18.440 25.711 1.00 57.69 114 HIS A N 1
ATOM 908 C CA . HIS A 1 114 ? -4.557 19.720 25.961 1.00 57.69 114 HIS A CA 1
ATOM 909 C C . HIS A 1 114 ? -5.970 19.607 26.547 1.00 57.69 114 HIS A C 1
ATOM 911 O O . HIS A 1 114 ? -6.646 20.628 26.656 1.00 57.69 114 HIS A O 1
ATOM 917 N N . GLY A 1 115 ? -6.425 18.411 26.942 1.00 49.97 115 GLY A N 1
ATOM 918 C CA . GLY A 1 115 ? -7.648 18.264 27.731 1.00 49.97 115 GLY A CA 1
ATOM 919 C C . GLY A 1 115 ? -8.864 18.926 27.090 1.00 49.97 115 GLY A C 1
ATOM 920 O O . GLY A 1 115 ? -9.776 19.353 27.794 1.00 49.97 115 GLY A O 1
ATOM 921 N N . ILE A 1 116 ? -8.903 19.017 25.755 1.00 55.31 116 ILE A N 1
ATOM 922 C CA . ILE A 1 116 ? -10.184 19.159 25.086 1.00 55.31 116 ILE A CA 1
ATOM 923 C C . ILE A 1 116 ? -10.841 17.816 25.349 1.00 55.31 116 ILE A C 1
ATOM 925 O O . ILE A 1 116 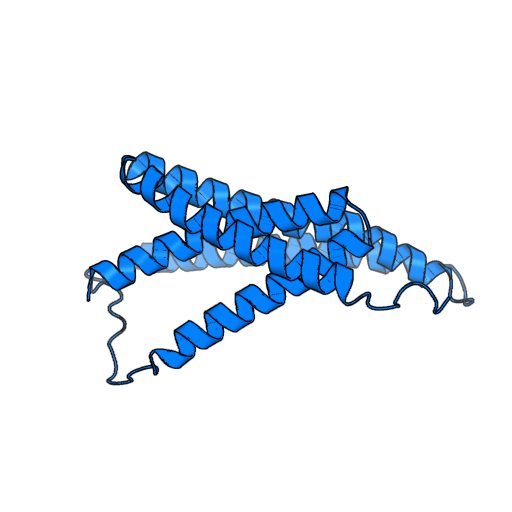? -10.546 16.831 24.673 1.00 55.31 116 ILE A O 1
ATOM 929 N N . CYS A 1 117 ? -11.673 17.768 26.389 1.00 45.88 117 CYS A N 1
ATOM 930 C CA . CYS A 1 117 ? -12.711 16.773 26.525 1.00 45.88 117 CYS A CA 1
ATOM 931 C C . CYS A 1 117 ? -13.543 16.889 25.249 1.00 45.88 117 CYS A C 1
ATOM 933 O O . CYS A 1 117 ? -14.560 17.580 25.201 1.00 45.88 117 CYS A O 1
ATOM 935 N N . VAL A 1 118 ? -13.094 16.218 24.188 1.00 52.88 118 VAL A N 1
ATOM 936 C CA . VAL A 1 118 ? -13.992 15.649 23.209 1.00 52.88 118 VAL A CA 1
ATOM 937 C C . VAL A 1 118 ? -14.744 14.634 24.049 1.00 52.88 118 VAL A C 1
ATOM 939 O O . VAL A 1 118 ? -14.365 13.472 24.153 1.00 52.88 118 VAL A O 1
ATOM 942 N N . HIS A 1 119 ? -15.788 15.112 24.738 1.00 43.22 119 HIS A N 1
ATOM 943 C CA . HIS A 1 119 ? -16.959 14.284 24.912 1.00 43.22 119 HIS A CA 1
ATOM 944 C C . HIS A 1 119 ? -17.131 13.595 23.577 1.00 43.22 119 HIS A C 1
ATOM 946 O O . HIS A 1 119 ? -17.073 14.271 22.545 1.00 43.22 119 HIS A O 1
ATOM 952 N N . ASP A 1 120 ? -17.232 12.276 23.635 1.00 38.19 120 ASP A N 1
ATOM 953 C CA . ASP A 1 120 ? -17.587 11.395 22.542 1.00 38.19 120 ASP A CA 1
ATOM 954 C C . ASP A 1 120 ? -18.957 11.818 21.977 1.00 38.19 120 ASP A C 1
ATOM 956 O O . ASP A 1 120 ? -19.940 11.099 22.002 1.00 38.19 120 ASP A O 1
ATOM 960 N N . HIS A 1 121 ? -19.043 13.007 21.395 1.00 40.12 121 HIS A N 1
ATOM 961 C CA . HIS A 1 121 ? -19.444 13.064 20.026 1.00 40.12 121 HIS A CA 1
ATOM 962 C C . HIS A 1 121 ? -18.365 12.260 19.333 1.00 40.12 121 HIS A C 1
ATOM 964 O O . HIS A 1 121 ? -17.297 12.765 18.975 1.00 40.12 121 HIS A O 1
ATOM 970 N N . SER A 1 122 ? -18.674 10.976 19.145 1.00 34.88 122 SER A N 1
ATOM 971 C CA . SER A 1 122 ? -18.313 10.306 17.918 1.00 34.88 122 SER A CA 1
ATOM 972 C C . SER A 1 122 ? -18.177 11.382 16.846 1.00 34.88 122 SER A C 1
ATOM 974 O O . SER A 1 122 ? -19.023 12.281 16.748 1.00 34.88 122 SER A O 1
ATOM 976 N N . ILE A 1 123 ? -17.140 11.322 16.029 1.00 39.44 123 ILE A N 1
ATOM 977 C CA . ILE A 1 123 ? -17.283 11.930 14.719 1.00 39.44 123 ILE A CA 1
ATOM 978 C C . ILE A 1 123 ? -18.397 11.117 14.007 1.00 39.44 123 ILE A C 1
ATOM 980 O O . ILE A 1 123 ? -18.153 10.423 13.033 1.00 39.44 123 ILE A O 1
ATOM 984 N N . GLU A 1 124 ? -19.663 11.200 14.452 1.00 34.59 124 GLU A N 1
ATOM 985 C CA . GLU A 1 124 ? -20.634 11.964 13.697 1.00 34.59 124 GLU A CA 1
ATOM 986 C C . GLU A 1 124 ? -19.853 13.145 13.128 1.00 34.59 124 GLU A C 1
ATOM 988 O O . GLU A 1 124 ? -19.764 14.247 13.670 1.00 34.59 124 GLU A O 1
ATOM 993 N N . PHE A 1 125 ? -19.313 12.905 11.933 1.00 38.16 125 PHE A N 1
ATOM 994 C CA . PHE A 1 125 ? -19.749 13.736 10.841 1.00 38.16 125 PHE A CA 1
ATOM 995 C C . PHE A 1 125 ? -21.202 14.081 11.171 1.00 38.16 125 PHE A C 1
ATOM 997 O O . PHE A 1 125 ? -22.113 13.311 10.882 1.00 38.16 125 PHE A O 1
ATOM 1004 N N . ARG A 1 126 ? -21.424 15.246 11.791 1.00 32.53 126 ARG A N 1
ATOM 1005 C CA . ARG A 1 126 ? -22.490 16.105 11.335 1.00 32.53 126 ARG A CA 1
ATOM 1006 C C . ARG A 1 126 ? -22.265 16.090 9.826 1.00 32.53 126 ARG A C 1
ATOM 1008 O O . ARG A 1 126 ? -21.473 16.868 9.302 1.00 32.53 126 ARG A O 1
ATOM 1015 N N . ALA A 1 127 ? -22.897 15.158 9.115 1.00 39.34 127 ALA A N 1
ATOM 1016 C CA . ALA A 1 127 ? -24.227 15.359 8.584 1.00 39.34 127 ALA A CA 1
ATOM 1017 C C . ALA A 1 127 ? -24.748 16.790 8.837 1.00 39.34 127 ALA A C 1
ATOM 1019 O O . ALA A 1 127 ? -25.896 17.004 9.196 1.00 39.34 127 ALA A O 1
ATOM 1020 N N . ALA A 1 128 ? -23.914 17.813 8.582 1.00 35.31 128 ALA A N 1
ATOM 1021 C CA . ALA A 1 128 ? -24.333 18.894 7.737 1.00 35.31 128 ALA A CA 1
ATOM 1022 C C . ALA A 1 128 ? -25.077 18.178 6.633 1.00 35.31 128 ALA A C 1
ATOM 1024 O O . ALA A 1 128 ? -24.509 17.273 6.022 1.00 35.31 128 ALA A O 1
ATOM 1025 N N . ASN A 1 129 ? -26.361 18.482 6.540 1.00 42.25 129 ASN A N 1
ATOM 1026 C CA . ASN A 1 129 ? -27.302 18.018 5.549 1.00 42.25 129 ASN A CA 1
ATOM 1027 C C . ASN A 1 129 ? -26.725 18.192 4.131 1.00 42.25 129 ASN A C 1
ATOM 1029 O O . ASN A 1 129 ? -27.049 19.100 3.376 1.00 42.25 129 ASN A O 1
ATOM 1033 N N . ARG A 1 130 ? -25.779 17.327 3.821 1.00 42.06 130 ARG A N 1
ATOM 1034 C CA . ARG A 1 130 ? -25.087 17.077 2.588 1.00 42.06 130 ARG A CA 1
ATOM 1035 C C . ARG A 1 130 ? -25.178 15.579 2.570 1.00 42.06 130 ARG A C 1
ATOM 1037 O O . ARG A 1 130 ? -24.335 14.864 3.101 1.00 42.06 130 ARG A O 1
ATOM 1044 N N . GLN A 1 131 ? -26.269 15.124 1.976 1.00 48.34 131 GLN A N 1
ATOM 1045 C CA . GLN A 1 131 ? -26.190 13.968 1.116 1.00 48.34 131 GLN A CA 1
ATOM 1046 C C . GLN A 1 131 ? -24.966 14.202 0.216 1.00 48.34 131 GLN A C 1
ATOM 1048 O O . GLN A 1 131 ? -25.075 14.809 -0.845 1.00 48.34 131 GLN A O 1
ATOM 1053 N N . SER A 1 132 ? -23.765 13.829 0.666 1.00 48.47 132 SER A N 1
ATOM 1054 C CA . SER A 1 132 ? -22.708 13.475 -0.261 1.00 48.47 132 SER A CA 1
ATOM 1055 C C . SER A 1 132 ? -23.371 12.388 -1.096 1.00 48.47 132 SER A C 1
ATOM 1057 O O . SER A 1 132 ? -23.791 11.372 -0.530 1.00 48.47 132 SER A O 1
ATOM 1059 N N . PRO A 1 133 ? -23.652 12.648 -2.384 1.00 59.31 133 PRO A N 1
ATOM 1060 C CA . PRO A 1 133 ? -24.450 11.723 -3.164 1.00 59.31 133 PRO A CA 1
ATOM 1061 C C . PRO A 1 133 ? -23.749 10.375 -3.053 1.00 59.31 133 PRO A C 1
ATOM 1063 O O . PRO A 1 133 ? -22.543 10.308 -3.266 1.00 59.31 133 PRO A O 1
ATOM 1066 N N . ARG A 1 134 ? -24.467 9.319 -2.647 1.00 64.50 134 ARG A N 1
ATOM 1067 C CA . ARG A 1 134 ? -23.909 7.964 -2.452 1.00 64.50 134 ARG A CA 1
ATOM 1068 C C . ARG A 1 134 ? -23.054 7.528 -3.658 1.00 64.50 134 ARG A C 1
ATOM 1070 O O . ARG A 1 134 ? -22.070 6.814 -3.502 1.00 64.50 134 ARG A O 1
ATOM 1077 N N . TRP A 1 135 ? -23.383 8.070 -4.832 1.00 73.69 135 TRP A N 1
ATOM 1078 C CA . TRP A 1 135 ? -22.621 8.039 -6.078 1.00 73.69 135 TRP A CA 1
ATOM 1079 C C . TRP A 1 135 ? -21.164 8.492 -5.985 1.00 73.69 135 TRP A C 1
ATOM 1081 O O . TRP A 1 135 ? -20.331 7.876 -6.622 1.00 73.69 135 TRP A O 1
ATOM 1091 N N . MET A 1 136 ? -20.820 9.513 -5.202 1.00 74.31 136 MET A N 1
ATOM 1092 C CA . MET A 1 136 ? -19.443 9.992 -5.038 1.00 74.31 136 MET A CA 1
ATOM 1093 C C . MET A 1 136 ? -18.562 8.974 -4.307 1.00 74.31 136 MET A C 1
ATOM 1095 O O . MET A 1 136 ? -17.393 8.842 -4.645 1.00 74.31 136 MET A O 1
ATOM 1099 N N . ILE A 1 137 ? -19.121 8.232 -3.344 1.00 74.56 137 ILE A N 1
ATOM 1100 C CA . ILE A 1 137 ? -18.397 7.157 -2.647 1.00 74.56 137 ILE A CA 1
ATOM 1101 C C . ILE A 1 137 ? -18.174 5.988 -3.609 1.00 74.56 137 ILE A C 1
ATOM 1103 O O . ILE A 1 137 ? -17.051 5.529 -3.763 1.00 74.56 137 ILE A O 1
ATOM 1107 N N . VAL A 1 138 ? -19.225 5.564 -4.319 1.00 76.44 138 VAL A N 1
ATOM 1108 C CA . VAL A 1 138 ? -19.135 4.492 -5.328 1.00 76.44 138 VAL A CA 1
ATOM 1109 C C . VAL A 1 138 ? -18.181 4.873 -6.463 1.00 76.44 138 VAL A C 1
ATOM 1111 O O . VAL A 1 138 ? -17.409 4.045 -6.934 1.00 76.44 138 VAL A O 1
ATOM 1114 N N . PHE A 1 139 ? -18.209 6.133 -6.890 1.00 82.69 139 PHE A N 1
ATOM 1115 C CA . PHE A 1 139 ? -17.321 6.661 -7.916 1.00 82.69 139 PHE A CA 1
ATOM 1116 C C . PHE A 1 139 ? -15.871 6.726 -7.432 1.00 82.69 139 PHE A C 1
ATOM 1118 O O . PHE A 1 139 ? -14.977 6.309 -8.161 1.00 82.69 139 PHE A O 1
ATOM 1125 N N . GLY A 1 140 ? -15.637 7.193 -6.201 1.00 79.25 140 GLY A N 1
ATOM 1126 C CA . GLY A 1 140 ? -14.313 7.202 -5.579 1.00 79.25 140 GLY A CA 1
ATOM 1127 C C . GLY A 1 140 ? -13.731 5.796 -5.452 1.00 79.25 140 GLY A C 1
ATOM 1128 O O . GLY A 1 140 ? -12.592 5.577 -5.849 1.00 79.25 140 GLY A O 1
ATOM 1129 N N . ASP A 1 141 ? -14.539 4.835 -5.006 1.00 79.00 141 ASP A N 1
ATOM 1130 C CA . ASP A 1 141 ? -14.164 3.420 -4.953 1.00 79.00 141 ASP A CA 1
ATOM 1131 C C . ASP A 1 141 ? -13.864 2.855 -6.344 1.00 79.00 141 ASP A C 1
ATOM 1133 O O . ASP A 1 141 ? -12.863 2.173 -6.534 1.00 79.00 141 ASP A O 1
ATOM 1137 N N . GLY A 1 142 ? -14.694 3.171 -7.340 1.00 81.62 142 GLY A N 1
ATOM 1138 C CA . GLY A 1 142 ? -14.467 2.754 -8.722 1.00 81.62 142 GLY A CA 1
ATOM 1139 C C . GLY A 1 142 ? -13.161 3.305 -9.298 1.00 81.62 142 GLY A C 1
ATOM 1140 O O . GLY A 1 142 ? -12.419 2.567 -9.943 1.00 81.62 142 GLY A O 1
ATOM 1141 N N . LEU A 1 143 ? -12.856 4.580 -9.038 1.00 84.62 143 LEU A N 1
ATOM 1142 C CA . LEU A 1 143 ? -11.603 5.205 -9.463 1.00 84.62 143 LEU A CA 1
ATOM 1143 C C . LEU A 1 143 ? -10.387 4.621 -8.743 1.00 84.62 143 LEU A C 1
ATOM 1145 O O . LEU A 1 143 ? -9.366 4.413 -9.389 1.00 84.62 143 LEU A O 1
ATOM 1149 N N . HIS A 1 144 ? -10.490 4.327 -7.448 1.00 82.00 144 HIS A N 1
ATOM 1150 C CA . HIS A 1 144 ? -9.404 3.704 -6.688 1.00 82.00 144 HIS A CA 1
ATOM 1151 C C . HIS A 1 144 ? -9.064 2.325 -7.268 1.00 82.00 144 HIS A C 1
ATOM 1153 O O . HIS A 1 144 ? -7.933 2.092 -7.680 1.00 82.00 144 HIS A O 1
ATOM 1159 N N . ASN A 1 145 ? -10.084 1.482 -7.481 1.00 85.06 145 ASN A N 1
ATOM 1160 C CA . ASN A 1 145 ? -9.923 0.156 -8.091 1.00 85.06 145 ASN A CA 1
ATOM 1161 C C . ASN A 1 145 ? -9.286 0.233 -9.484 1.00 85.06 145 ASN A C 1
ATOM 1163 O O . ASN A 1 145 ? -8.532 -0.650 -9.888 1.00 85.06 145 ASN A O 1
ATOM 1167 N N . LEU A 1 146 ? -9.627 1.272 -10.249 1.00 85.31 146 LEU A N 1
ATOM 1168 C CA . LEU A 1 146 ? -9.065 1.494 -11.573 1.00 85.31 146 LEU A CA 1
ATOM 1169 C C . LEU A 1 146 ? -7.576 1.855 -11.493 1.00 85.31 146 LEU A C 1
ATOM 1171 O O . LEU A 1 146 ? -6.780 1.305 -12.252 1.00 85.31 146 LEU A O 1
ATOM 1175 N N . ILE A 1 147 ? -7.205 2.757 -10.583 1.00 86.50 147 ILE A N 1
ATOM 1176 C CA . ILE A 1 147 ? -5.818 3.190 -10.375 1.00 86.50 147 ILE A CA 1
ATOM 1177 C C . ILE A 1 147 ? -4.957 2.011 -9.905 1.00 86.50 147 ILE A C 1
ATOM 1179 O O . ILE A 1 147 ? -3.880 1.787 -10.464 1.00 86.50 147 ILE A O 1
ATOM 1183 N N . ASP A 1 148 ? -5.456 1.202 -8.973 1.00 87.50 148 ASP A N 1
ATOM 1184 C CA . ASP A 1 148 ? -4.768 0.004 -8.488 1.00 87.50 148 ASP A CA 1
ATOM 1185 C C . ASP A 1 148 ? -4.583 -1.026 -9.611 1.00 87.50 148 ASP A C 1
ATOM 1187 O O . ASP A 1 148 ? -3.498 -1.577 -9.794 1.00 87.50 148 ASP A O 1
ATOM 1191 N N . GLY A 1 149 ? -5.617 -1.246 -10.433 1.00 87.19 149 GLY A N 1
ATOM 1192 C CA . GLY A 1 149 ? -5.569 -2.189 -11.554 1.00 87.19 149 GLY A CA 1
ATOM 1193 C C . GLY A 1 149 ? -4.602 -1.766 -12.662 1.00 87.19 149 GLY A C 1
ATOM 1194 O O . GLY A 1 149 ? -3.887 -2.608 -13.212 1.00 87.19 149 GLY A O 1
ATOM 1195 N N . ILE A 1 150 ? -4.527 -0.465 -12.966 1.00 87.81 150 ILE A N 1
ATOM 1196 C CA . ILE A 1 150 ? -3.524 0.095 -13.885 1.00 87.81 150 ILE A CA 1
ATOM 1197 C C . ILE A 1 150 ? -2.119 -0.081 -13.301 1.00 87.81 150 ILE A C 1
ATOM 1199 O O . ILE A 1 150 ? -1.211 -0.488 -14.026 1.00 87.81 150 ILE A O 1
ATOM 1203 N N . SER A 1 151 ? -1.947 0.171 -12.002 1.00 86.50 151 SER A N 1
ATOM 1204 C CA . SER A 1 151 ? -0.655 0.060 -11.315 1.00 86.50 151 SER A CA 1
ATOM 1205 C C . SER A 1 151 ? -0.145 -1.384 -11.289 1.00 86.50 151 SER A C 1
ATOM 1207 O O . SER A 1 151 ? 1.002 -1.641 -11.648 1.00 86.50 151 SER A O 1
ATOM 1209 N N . ILE A 1 152 ? -1.014 -2.350 -10.975 1.00 88.25 152 ILE A N 1
ATOM 1210 C CA . ILE A 1 152 ? -0.706 -3.786 -11.051 1.00 88.25 152 ILE A CA 1
ATOM 1211 C C . ILE A 1 152 ? -0.377 -4.196 -12.493 1.00 88.25 152 ILE A C 1
ATOM 1213 O O . ILE A 1 152 ? 0.600 -4.905 -12.736 1.00 88.25 152 ILE A O 1
ATOM 1217 N N . GLY A 1 153 ? -1.173 -3.739 -13.464 1.00 86.06 153 GLY A N 1
ATOM 1218 C CA . GLY A 1 153 ? -0.946 -4.021 -14.882 1.00 86.06 153 GLY A CA 1
ATOM 1219 C C . GLY A 1 153 ? 0.413 -3.512 -15.369 1.00 86.06 153 GLY A C 1
ATOM 1220 O O . GLY A 1 153 ? 1.133 -4.246 -16.043 1.00 86.06 153 GLY A O 1
ATOM 1221 N N . ALA A 1 154 ? 0.791 -2.291 -14.984 1.00 84.06 154 ALA A N 1
ATOM 1222 C CA . ALA A 1 154 ? 2.099 -1.712 -15.281 1.00 84.06 154 ALA A CA 1
ATOM 1223 C C . ALA A 1 154 ? 3.239 -2.501 -14.616 1.00 84.06 154 ALA A C 1
ATOM 1225 O O . ALA A 1 154 ? 4.232 -2.815 -15.266 1.00 84.06 154 ALA A O 1
ATOM 1226 N N . ALA A 1 155 ? 3.065 -2.920 -13.365 1.00 84.50 155 ALA A N 1
ATOM 1227 C CA . ALA A 1 155 ? 4.054 -3.718 -12.648 1.00 84.50 155 ALA A CA 1
ATOM 1228 C C . ALA A 1 155 ? 4.319 -5.088 -13.298 1.00 84.50 155 ALA A C 1
ATOM 1230 O O . ALA A 1 155 ? 5.466 -5.525 -13.392 1.00 84.50 155 ALA A O 1
ATOM 1231 N N . PHE A 1 156 ? 3.278 -5.757 -13.809 1.00 83.50 156 PHE A N 1
ATOM 1232 C CA . PHE A 1 156 ? 3.428 -7.019 -14.547 1.00 83.50 156 PHE A CA 1
ATOM 1233 C C . PHE A 1 156 ? 4.104 -6.854 -15.915 1.00 83.50 156 PHE A C 1
ATOM 1235 O O . PHE A 1 156 ? 4.682 -7.820 -16.416 1.00 83.50 156 PHE A O 1
ATOM 1242 N N . VAL A 1 157 ? 4.050 -5.659 -16.520 1.00 81.94 157 VAL A N 1
ATOM 1243 C CA . VAL A 1 157 ? 4.815 -5.341 -17.741 1.00 81.94 157 VAL A CA 1
ATOM 1244 C C . VAL A 1 157 ? 6.313 -5.307 -17.435 1.00 81.94 157 VAL A C 1
ATOM 1246 O O . VAL A 1 157 ? 7.114 -5.731 -18.266 1.00 81.94 157 VAL A O 1
ATOM 1249 N N . GLU A 1 158 ? 6.692 -4.827 -16.250 1.00 77.69 158 GLU A N 1
ATOM 1250 C CA . GLU A 1 158 ? 8.090 -4.761 -15.824 1.00 77.69 158 GLU A CA 1
ATOM 1251 C C . GLU A 1 158 ? 8.634 -6.137 -15.436 1.00 77.69 158 GLU A C 1
ATOM 1253 O O . GLU A 1 158 ? 9.663 -6.570 -15.955 1.00 77.69 158 GLU A O 1
ATOM 1258 N N . SER A 1 159 ? 7.957 -6.842 -14.525 1.00 81.62 159 SER A N 1
ATOM 1259 C CA . SER A 1 159 ? 8.305 -8.216 -14.161 1.00 81.62 159 SER A CA 1
ATOM 1260 C C . SER A 1 159 ? 7.189 -8.910 -13.382 1.00 81.62 159 SER A C 1
ATOM 1262 O O . SER A 1 159 ? 6.396 -8.282 -12.681 1.00 81.62 159 SER A O 1
ATOM 1264 N N . ILE A 1 160 ? 7.177 -10.245 -13.419 1.00 83.00 160 ILE A N 1
ATOM 1265 C CA . ILE A 1 160 ? 6.221 -11.039 -12.636 1.00 83.00 160 ILE A CA 1
ATOM 1266 C C . ILE A 1 160 ? 6.378 -10.821 -11.123 1.00 83.00 160 ILE A C 1
ATOM 1268 O O . ILE A 1 160 ? 5.387 -10.794 -10.399 1.00 83.00 160 ILE A O 1
ATOM 1272 N N . HIS A 1 161 ? 7.609 -10.609 -10.645 1.00 82.31 161 HIS A N 1
ATOM 1273 C CA . HIS A 1 161 ? 7.889 -10.352 -9.232 1.00 82.31 161 HIS A CA 1
ATOM 1274 C C . HIS A 1 161 ? 7.386 -8.973 -8.782 1.00 82.31 161 HIS A C 1
ATOM 1276 O O . HIS A 1 161 ? 6.784 -8.877 -7.713 1.00 82.31 161 HIS A O 1
ATOM 1282 N N . SER A 1 162 ? 7.569 -7.932 -9.605 1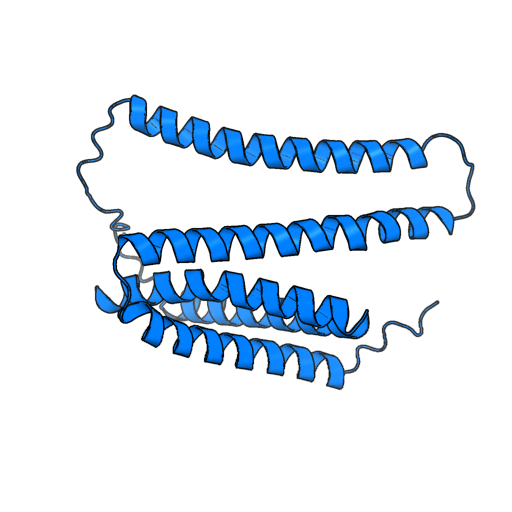.00 81.12 162 SER A N 1
ATOM 1283 C CA . SER A 1 162 ? 7.031 -6.589 -9.337 1.00 81.12 162 SER A CA 1
ATOM 1284 C C . SER A 1 162 ? 5.498 -6.608 -9.318 1.00 81.12 162 SER A C 1
ATOM 1286 O O . SER A 1 162 ? 4.880 -6.161 -8.350 1.00 81.12 162 SER A O 1
ATOM 1288 N N . GLY A 1 163 ? 4.880 -7.251 -10.318 1.00 84.19 163 GLY A N 1
ATOM 1289 C CA . GLY A 1 163 ? 3.427 -7.424 -10.394 1.00 84.19 163 GLY A CA 1
ATOM 1290 C C . GLY A 1 163 ? 2.825 -8.151 -9.190 1.00 84.19 163 GLY A C 1
ATOM 1291 O O . GLY A 1 163 ? 1.819 -7.699 -8.640 1.00 84.19 163 GLY A O 1
ATOM 1292 N N . LEU A 1 164 ? 3.459 -9.233 -8.721 1.00 86.25 164 LEU A N 1
ATOM 1293 C CA . LEU A 1 164 ? 3.026 -9.955 -7.517 1.00 86.25 164 LEU A CA 1
ATOM 1294 C C . LEU A 1 164 ? 3.188 -9.121 -6.240 1.00 86.25 164 LEU A C 1
ATOM 1296 O O . LEU A 1 164 ? 2.291 -9.129 -5.399 1.00 86.25 164 LEU A O 1
ATOM 1300 N N . SER A 1 165 ? 4.298 -8.390 -6.096 1.00 86.19 165 SER A N 1
ATOM 1301 C CA . SER A 1 165 ? 4.535 -7.528 -4.932 1.00 86.19 165 SER A CA 1
ATOM 1302 C C . SER A 1 165 ? 3.486 -6.421 -4.830 1.00 86.19 165 SER A C 1
ATOM 1304 O O . SER A 1 165 ? 2.903 -6.226 -3.766 1.00 86.19 165 SER A O 1
ATOM 1306 N N . ILE A 1 166 ? 3.212 -5.727 -5.938 1.00 86.56 166 ILE A N 1
ATOM 1307 C CA . ILE A 1 166 ? 2.227 -4.640 -5.980 1.00 86.56 166 ILE A CA 1
ATOM 1308 C C . ILE A 1 166 ? 0.809 -5.191 -5.782 1.00 86.56 166 ILE A C 1
ATOM 1310 O O . ILE A 1 166 ? 0.044 -4.626 -5.008 1.00 86.56 166 ILE A O 1
ATOM 1314 N N . SER A 1 167 ? 0.482 -6.351 -6.361 1.00 87.56 167 SER A N 1
ATOM 1315 C CA . SER A 1 167 ? -0.804 -7.028 -6.119 1.00 87.56 167 SER A CA 1
ATOM 1316 C C . SER A 1 167 ? -1.020 -7.374 -4.642 1.00 87.56 167 SER A C 1
ATOM 1318 O O . SER A 1 167 ? -2.118 -7.204 -4.115 1.00 87.56 167 SER A O 1
ATOM 1320 N N . LEU A 1 168 ? 0.021 -7.856 -3.955 1.00 86.06 168 LEU A N 1
ATOM 1321 C CA . LEU A 1 168 ? -0.057 -8.176 -2.531 1.00 86.06 168 LEU A CA 1
ATOM 1322 C C . LEU A 1 168 ? -0.185 -6.911 -1.673 1.00 86.06 168 LEU A C 1
ATOM 1324 O O . LEU A 1 168 ? -0.950 -6.906 -0.712 1.00 86.06 168 LEU A O 1
ATOM 1328 N N . ALA A 1 169 ? 0.522 -5.836 -2.027 1.00 85.56 169 ALA A N 1
ATOM 1329 C CA . ALA A 1 169 ? 0.405 -4.553 -1.343 1.00 85.56 169 ALA A CA 1
ATOM 1330 C C . ALA A 1 169 ? -1.020 -3.981 -1.443 1.00 85.56 169 ALA A C 1
ATOM 1332 O O . ALA A 1 169 ? -1.594 -3.621 -0.414 1.00 85.56 169 ALA A O 1
ATOM 1333 N N . VAL A 1 170 ? -1.613 -4.014 -2.643 1.00 86.88 170 VAL A N 1
ATOM 1334 C CA . VAL A 1 170 ? -3.007 -3.603 -2.891 1.00 86.88 170 VAL A CA 1
ATOM 1335 C C . VAL A 1 170 ? -3.995 -4.498 -2.133 1.00 86.88 170 VAL A C 1
ATOM 1337 O O . VAL A 1 170 ? -4.964 -4.038 -1.537 1.00 86.88 170 VAL A O 1
ATOM 1340 N N . LEU A 1 171 ? -3.749 -5.807 -2.053 1.00 85.25 171 LEU A N 1
ATOM 1341 C CA . LEU A 1 171 ? -4.586 -6.681 -1.226 1.00 85.25 171 LEU A CA 1
ATOM 1342 C C . LEU A 1 171 ? -4.552 -6.278 0.252 1.00 85.25 171 LEU A C 1
ATOM 1344 O O . LEU A 1 171 ? -5.577 -6.302 0.938 1.00 85.25 171 LEU A O 1
ATOM 1348 N N . CYS A 1 172 ? -3.376 -5.900 0.743 1.00 81.75 172 CYS A N 1
ATOM 1349 C CA . CYS A 1 172 ? -3.187 -5.525 2.132 1.00 81.75 172 CYS A CA 1
ATOM 1350 C C . CYS A 1 172 ? -3.751 -4.143 2.489 1.00 81.75 172 CYS A C 1
ATOM 1352 O O . CYS A 1 172 ? -4.090 -3.944 3.654 1.00 81.75 172 CYS A O 1
ATOM 1354 N N . GLU A 1 173 ? -3.889 -3.213 1.540 1.00 83.62 173 GLU A N 1
ATOM 1355 C CA . GLU A 1 173 ? -4.560 -1.922 1.778 1.00 83.62 173 GLU A CA 1
ATOM 1356 C C . GLU A 1 173 ? -6.085 -2.009 1.644 1.00 83.62 173 GLU A C 1
ATOM 1358 O O . GLU A 1 173 ? -6.816 -1.302 2.341 1.00 83.62 173 GLU A O 1
ATOM 1363 N N . GLU A 1 174 ? -6.588 -2.942 0.835 1.00 80.00 174 GLU A N 1
ATOM 1364 C CA . GLU A 1 174 ? -8.029 -3.124 0.654 1.00 80.00 174 GLU A CA 1
ATOM 1365 C C . GLU A 1 174 ? -8.714 -3.792 1.833 1.00 80.00 174 GLU A C 1
ATOM 1367 O O . GLU A 1 174 ? -9.845 -3.455 2.195 1.00 80.00 174 GLU A O 1
ATOM 1372 N N . PHE A 1 175 ? -7.988 -4.677 2.503 1.00 77.19 175 PHE A N 1
ATOM 1373 C CA . PHE A 1 175 ? -8.455 -5.337 3.707 1.00 77.19 175 PHE A CA 1
ATOM 1374 C C . PHE A 1 175 ? -8.927 -4.362 4.809 1.00 77.19 175 PHE A C 1
ATOM 1376 O O . PHE A 1 175 ? -10.070 -4.467 5.273 1.00 77.19 175 PHE A O 1
ATOM 1383 N N . PRO A 1 176 ? -8.108 -3.380 5.240 1.00 70.88 176 PRO A N 1
ATOM 1384 C CA . PRO A 1 176 ? -8.530 -2.378 6.208 1.00 70.88 176 PRO A CA 1
ATOM 1385 C C . PRO A 1 176 ? -9.587 -1.420 5.648 1.00 70.88 176 PRO A C 1
ATOM 1387 O O . PRO A 1 176 ? -10.512 -1.058 6.383 1.00 70.88 176 PRO A O 1
ATOM 1390 N N . HIS A 1 177 ? -9.513 -1.059 4.366 1.00 73.12 177 HIS A N 1
ATOM 1391 C CA . HIS A 1 177 ? -10.448 -0.132 3.733 1.00 73.12 177 HIS A CA 1
ATOM 1392 C C . HIS A 1 177 ? -11.890 -0.665 3.717 1.00 73.12 177 HIS A C 1
ATOM 1394 O O . HIS A 1 177 ? -12.820 0.015 4.166 1.00 73.12 177 HIS A O 1
ATOM 1400 N N . GLU A 1 178 ? -12.094 -1.910 3.287 1.00 70.19 178 GLU A N 1
ATOM 1401 C CA . GLU A 1 178 ? -13.423 -2.525 3.260 1.00 70.19 178 GLU A CA 1
ATOM 1402 C C . GLU A 1 178 ? -13.983 -2.801 4.665 1.00 70.19 178 GLU A C 1
ATOM 1404 O O . GLU A 1 178 ? -15.193 -2.684 4.902 1.00 70.19 178 GLU A O 1
ATOM 1409 N N . SER A 1 179 ? -13.112 -3.108 5.628 1.00 65.62 179 SER A N 1
ATOM 1410 C CA . SER A 1 179 ? -13.511 -3.319 7.020 1.00 65.62 179 SER A CA 1
ATOM 1411 C C . SER A 1 179 ? -14.079 -2.039 7.666 1.00 65.62 179 SER A C 1
ATOM 1413 O O . SER A 1 179 ? -15.080 -2.086 8.389 1.00 65.62 179 SER A O 1
ATOM 1415 N N . GLY A 1 180 ? -13.522 -0.873 7.312 1.00 61.50 180 GLY A N 1
ATOM 1416 C CA . GLY A 1 180 ? -14.032 0.440 7.711 1.00 61.50 180 GLY A CA 1
ATOM 1417 C C . GLY A 1 180 ? -15.381 0.793 7.069 1.00 61.50 180 GLY A C 1
ATOM 1418 O O . GLY A 1 180 ? -16.247 1.367 7.735 1.00 61.50 180 GLY A O 1
ATOM 1419 N N . LYS A 1 181 ? -15.610 0.396 5.807 1.00 60.78 181 LYS A N 1
ATOM 1420 C CA . LYS A 1 181 ? -16.892 0.617 5.108 1.00 60.78 181 LYS A CA 1
ATOM 1421 C C . LYS A 1 181 ? -18.036 -0.195 5.704 1.00 60.78 181 LYS A C 1
ATOM 1423 O O . LYS A 1 181 ? -19.122 0.352 5.895 1.00 60.78 181 LYS A O 1
ATOM 1428 N N . LYS A 1 182 ? -17.818 -1.474 6.043 1.00 59.41 182 LYS A N 1
ATOM 1429 C CA . LYS A 1 182 ? -18.859 -2.300 6.687 1.00 59.41 182 LYS A CA 1
ATOM 1430 C C . LYS A 1 182 ? -19.272 -1.744 8.050 1.00 59.41 182 LYS A C 1
ATOM 1432 O O . LYS A 1 182 ? -20.456 -1.770 8.363 1.00 59.41 182 LYS A O 1
ATOM 1437 N N . PHE A 1 183 ? -18.340 -1.203 8.838 1.00 54.47 183 PHE A N 1
ATOM 1438 C CA . PHE A 1 183 ? -18.669 -0.535 10.104 1.00 54.47 183 PHE A CA 1
ATOM 1439 C C . PHE A 1 183 ? -19.580 0.687 9.910 1.00 54.47 183 PHE A C 1
ATOM 1441 O O . PHE A 1 183 ? -20.494 0.900 10.705 1.00 54.47 183 PHE A O 1
ATOM 1448 N N . TRP A 1 184 ? -19.358 1.455 8.840 1.00 44.28 184 TRP A N 1
ATOM 1449 C CA . TRP A 1 184 ? -20.226 2.566 8.448 1.00 44.28 184 TRP A CA 1
ATOM 1450 C C . TRP A 1 184 ? -21.604 2.097 7.969 1.00 44.28 184 TRP A C 1
ATOM 1452 O O . TRP A 1 184 ? -22.606 2.635 8.422 1.00 44.28 184 TRP A O 1
ATOM 1462 N N . PHE A 1 185 ? -21.678 1.079 7.107 1.00 47.28 185 PHE A N 1
ATOM 1463 C CA . PHE A 1 185 ? -22.952 0.579 6.570 1.00 47.28 185 PHE A CA 1
ATOM 1464 C C . PHE A 1 185 ? -23.824 -0.161 7.594 1.00 47.28 185 PHE A C 1
ATOM 1466 O O . PHE A 1 185 ? -25.037 -0.132 7.459 1.00 47.28 185 PHE A O 1
ATOM 1473 N N . ASN A 1 186 ? -23.245 -0.784 8.627 1.00 48.22 186 ASN A N 1
ATOM 1474 C CA . ASN A 1 186 ? -24.006 -1.438 9.706 1.00 48.22 186 ASN A CA 1
ATOM 1475 C C . ASN A 1 186 ? -24.593 -0.450 10.736 1.00 48.22 186 ASN A C 1
ATOM 1477 O O . ASN A 1 186 ? -25.267 -0.877 11.672 1.00 48.22 186 ASN A O 1
ATOM 1481 N N . ARG A 1 187 ? -24.272 0.846 10.625 1.00 40.44 187 ARG A N 1
ATOM 1482 C CA . ARG A 1 187 ? -24.767 1.924 11.497 1.00 40.44 187 ARG A CA 1
ATOM 1483 C C . ARG A 1 187 ? -25.857 2.791 10.848 1.00 40.44 187 ARG A C 1
ATOM 1485 O O . ARG A 1 187 ? -26.296 3.751 11.479 1.00 40.44 187 ARG A O 1
ATOM 1492 N N . ILE A 1 188 ? -26.257 2.469 9.617 1.00 39.44 188 ILE A N 1
ATOM 1493 C CA . ILE A 1 188 ? -27.356 3.094 8.863 1.00 39.44 188 ILE A CA 1
ATOM 1494 C C . ILE A 1 188 ? -28.513 2.099 8.828 1.00 39.44 188 ILE A C 1
ATOM 1496 O O . ILE A 1 188 ? -29.670 2.550 8.950 1.00 39.44 188 ILE A O 1
#